Protein AF-A0A817DA12-F1 (afdb_monomer_lite)

pLDDT: mean 91.0, std 7.79, range [39.47, 97.94]

Sequence (233 aa):
MPFLKKKEVEANDPEANTAKEFAGNQISTSKYNLITFLPKNLFEQFRRLANAYFLFLLCLQLIPQISSLAPVTTILPLVFVLSLTAIKDASDDIARHRSDNQVNNRETKTVVENELVTRKWKDIKVGDMVRLENNEFVTADIVLISTSEPNSLCYIETAEFDGETNLKARQALEETCALEDHIDQLSNFDVGIEYESPNNNLERFEGNLTWKGKTLPLKNDNVLLHGTRLRNT

Radius of gyration: 25.83 Å; chains: 1; bounding box: 57×39×78 Å

Structure (mmCIF, N/CA/C/O backbone):
data_AF-A0A817DA12-F1
#
_entry.id   AF-A0A817DA12-F1
#
loop_
_atom_site.group_PDB
_atom_site.id
_atom_site.type_symbol
_atom_site.label_atom_id
_atom_site.label_alt_id
_atom_site.label_comp_id
_atom_site.label_asym_id
_atom_site.label_entity_id
_atom_site.label_seq_id
_atom_site.pdbx_PDB_ins_code
_atom_site.Cartn_x
_atom_site.Cartn_y
_atom_site.Cartn_z
_atom_site.occupancy
_atom_site.B_iso_or_equiv
_atom_site.auth_seq_id
_atom_site.auth_comp_id
_atom_site.auth_asym_id
_atom_site.auth_atom_id
_atom_site.pdbx_PDB_model_num
ATOM 1 N N . MET A 1 1 ? -30.788 -1.373 -12.750 1.00 39.47 1 MET A N 1
ATOM 2 C CA . MET A 1 1 ? -29.757 -1.062 -11.740 1.00 39.47 1 MET A CA 1
ATOM 3 C C . MET A 1 1 ? -28.913 -2.311 -11.578 1.00 39.47 1 MET A C 1
ATOM 5 O O . MET A 1 1 ? -29.490 -3.333 -11.229 1.00 39.47 1 MET A O 1
ATOM 9 N N . PRO A 1 2 ? -27.625 -2.302 -11.950 1.00 41.62 2 PRO A N 1
ATOM 10 C CA . PRO A 1 2 ? -26.778 -3.465 -11.731 1.00 41.62 2 PRO A CA 1
ATOM 11 C C . PRO A 1 2 ? -26.668 -3.675 -10.219 1.00 41.62 2 PRO A C 1
ATOM 13 O O . PRO A 1 2 ? -26.356 -2.737 -9.489 1.00 41.62 2 PRO A O 1
ATOM 16 N N . PHE A 1 3 ? -27.001 -4.874 -9.751 1.00 47.28 3 PHE A N 1
ATOM 17 C CA . PHE A 1 3 ? -26.779 -5.279 -8.369 1.00 47.28 3 PHE A CA 1
ATOM 18 C C . PHE A 1 3 ? -25.281 -5.135 -8.094 1.00 47.28 3 PHE A C 1
ATOM 20 O O . PHE A 1 3 ? -24.481 -5.895 -8.639 1.00 47.28 3 PHE A O 1
ATOM 27 N N . LEU A 1 4 ? -24.889 -4.114 -7.328 1.00 57.12 4 LEU A N 1
ATOM 28 C CA . LEU A 1 4 ? -23.521 -3.996 -6.840 1.00 57.12 4 LEU A CA 1
ATOM 29 C C . LEU A 1 4 ? -23.227 -5.284 -6.074 1.00 57.12 4 LEU A C 1
ATOM 31 O O . LEU A 1 4 ? -23.925 -5.611 -5.115 1.00 57.12 4 LEU A O 1
ATOM 35 N N . LYS A 1 5 ? -22.257 -6.059 -6.564 1.00 64.81 5 LYS A N 1
ATOM 36 C CA . LYS A 1 5 ? -21.855 -7.316 -5.943 1.00 64.81 5 LYS A CA 1
ATOM 37 C C . LYS A 1 5 ? -21.241 -6.957 -4.594 1.00 64.81 5 LYS A C 1
ATOM 39 O O . LYS A 1 5 ? -20.130 -6.430 -4.537 1.00 64.81 5 LYS A O 1
ATOM 44 N N . LYS A 1 6 ? -22.013 -7.157 -3.533 1.00 77.25 6 LYS A N 1
ATOM 45 C CA . LYS A 1 6 ? -21.539 -6.969 -2.170 1.00 77.25 6 LYS A CA 1
ATOM 46 C C . LYS A 1 6 ? -20.517 -8.054 -1.853 1.00 77.25 6 LYS A C 1
ATOM 48 O O . LYS A 1 6 ? -20.630 -9.182 -2.341 1.00 77.25 6 LYS A O 1
ATOM 53 N N . LYS A 1 7 ? -19.482 -7.675 -1.117 1.00 84.00 7 LYS A N 1
ATOM 54 C CA . LYS A 1 7 ? -18.456 -8.589 -0.627 1.00 84.00 7 LYS A CA 1
ATOM 55 C C . LYS A 1 7 ? -18.757 -8.924 0.821 1.00 84.00 7 LYS A C 1
ATOM 57 O O . LYS A 1 7 ? -19.336 -8.112 1.530 1.00 84.00 7 LYS A O 1
ATOM 62 N N . GLU A 1 8 ? -18.347 -10.109 1.236 1.00 89.94 8 GLU A N 1
ATOM 63 C CA . GLU A 1 8 ? -18.533 -10.594 2.596 1.00 89.94 8 GLU A CA 1
ATOM 64 C C . GLU A 1 8 ? -17.188 -11.075 3.125 1.00 89.94 8 GLU A C 1
ATOM 66 O O . GLU A 1 8 ? -16.471 -11.777 2.412 1.00 89.94 8 GLU A O 1
ATOM 71 N N . VAL A 1 9 ? -16.835 -10.737 4.355 1.00 92.06 9 VAL A N 1
ATOM 72 C CA . VAL A 1 9 ? -15.632 -11.227 5.040 1.00 92.06 9 VAL A CA 1
ATOM 73 C C . VAL A 1 9 ? -16.023 -11.725 6.421 1.00 92.06 9 VAL A C 1
ATOM 75 O O . VAL A 1 9 ? -16.823 -11.078 7.085 1.00 92.06 9 VAL A O 1
ATOM 78 N N . GLU A 1 10 ? -15.453 -12.852 6.831 1.00 90.75 10 GLU A N 1
ATOM 79 C CA . GLU A 1 10 ? -15.595 -13.372 8.194 1.00 90.75 10 GLU A CA 1
ATOM 80 C C . GLU A 1 10 ? -14.335 -13.031 8.996 1.00 90.75 10 GLU A C 1
ATOM 82 O O . GLU A 1 10 ? -13.216 -13.223 8.512 1.00 90.75 10 GLU A O 1
ATOM 87 N N . ALA A 1 11 ? -14.481 -12.486 10.198 1.00 89.06 11 ALA A N 1
ATOM 88 C CA . ALA A 1 11 ? -13.345 -12.189 11.066 1.00 89.06 11 ALA A CA 1
ATOM 89 C C . ALA A 1 11 ? -12.721 -13.488 11.603 1.00 89.06 11 ALA A C 1
ATOM 91 O O . ALA A 1 11 ? -13.435 -14.396 12.012 1.00 89.06 11 ALA A O 1
ATOM 92 N N . ASN A 1 12 ? -11.386 -13.573 11.613 1.00 83.69 12 ASN A N 1
ATOM 93 C CA . ASN A 1 12 ? -10.621 -14.719 12.128 1.00 83.69 12 ASN A CA 1
ATOM 94 C C . ASN A 1 12 ? -10.957 -16.095 11.510 1.00 83.69 12 ASN A C 1
ATOM 96 O O . ASN A 1 12 ? -10.573 -17.117 12.077 1.00 83.69 12 ASN A O 1
ATOM 100 N N . ASP A 1 13 ? -11.583 -16.144 10.327 1.00 85.69 13 ASP A N 1
ATOM 101 C CA . ASP A 1 13 ? -11.828 -17.388 9.580 1.00 85.69 13 ASP A CA 1
ATOM 102 C C . ASP A 1 13 ? -11.081 -17.397 8.227 1.00 85.69 13 ASP A C 1
ATOM 104 O O . ASP A 1 13 ? -11.599 -16.962 7.186 1.00 85.69 13 ASP A O 1
ATOM 108 N N . PRO A 1 14 ? -9.825 -17.887 8.203 1.00 84.94 14 PRO A N 1
ATOM 109 C CA . PRO A 1 14 ? -9.054 -17.998 6.972 1.00 84.94 14 PRO A CA 1
ATOM 110 C C . PRO A 1 14 ? -9.666 -18.963 5.954 1.00 84.94 14 PRO A C 1
ATOM 112 O O . PRO A 1 14 ? -9.483 -18.755 4.753 1.00 84.94 14 PRO A O 1
ATOM 115 N N . GLU A 1 15 ? -10.359 -20.016 6.390 1.00 86.06 15 GLU A N 1
ATOM 116 C CA . GLU A 1 15 ? -10.916 -21.032 5.492 1.00 86.06 15 GLU A CA 1
ATOM 117 C C . GLU A 1 15 ? -12.104 -20.457 4.715 1.00 86.06 15 GLU A C 1
ATOM 119 O O . GLU A 1 15 ? -12.115 -20.512 3.478 1.00 86.06 15 GLU A O 1
ATOM 124 N N . ALA A 1 16 ? -13.034 -19.796 5.413 1.00 85.38 16 ALA A N 1
ATOM 125 C CA . ALA A 1 16 ? -14.169 -19.111 4.800 1.00 85.38 16 ALA A CA 1
ATOM 126 C C . ALA A 1 16 ? -13.728 -17.992 3.845 1.00 85.38 16 ALA A C 1
ATOM 128 O O . ALA A 1 16 ? -14.333 -17.791 2.786 1.00 85.38 16 ALA A O 1
ATOM 129 N N . ASN A 1 17 ? -12.652 -17.275 4.179 1.00 87.50 17 ASN A N 1
ATOM 130 C CA . ASN A 1 17 ? -12.149 -16.179 3.350 1.00 87.50 17 ASN A CA 1
ATOM 131 C C . ASN A 1 17 ? -11.286 -16.639 2.167 1.00 87.50 17 ASN A C 1
ATOM 133 O O . ASN A 1 17 ? -11.232 -15.945 1.149 1.00 87.50 17 ASN A O 1
ATOM 137 N N . THR A 1 18 ? -10.644 -17.810 2.243 1.00 82.94 18 THR A N 1
ATOM 138 C CA . THR A 1 18 ? -9.819 -18.342 1.142 1.00 82.94 18 THR A CA 1
ATOM 139 C C . THR A 1 18 ? -10.662 -18.621 -0.104 1.00 82.94 18 THR A C 1
ATOM 141 O O . THR A 1 18 ? -10.241 -18.309 -1.218 1.00 82.94 18 THR A O 1
ATOM 144 N N . ALA A 1 19 ? -11.890 -19.117 0.071 1.00 78.69 19 ALA A N 1
ATOM 145 C CA . ALA A 1 19 ? -12.824 -19.367 -1.028 1.00 78.69 19 ALA A CA 1
ATOM 146 C C . ALA A 1 19 ? -13.252 -18.093 -1.789 1.00 78.69 19 ALA A C 1
ATOM 148 O O . ALA A 1 19 ? -13.822 -18.188 -2.876 1.00 78.69 19 ALA A O 1
ATOM 149 N N . LYS A 1 20 ? -12.991 -16.901 -1.231 1.00 82.12 20 LYS A N 1
ATOM 150 C CA . LYS A 1 20 ? -13.430 -15.603 -1.767 1.00 82.12 20 LYS A CA 1
ATOM 151 C C . LYS A 1 20 ? -12.368 -14.895 -2.629 1.00 82.12 20 LYS A C 1
ATOM 153 O O . LYS A 1 20 ? -12.653 -13.821 -3.155 1.00 82.12 20 LYS A O 1
ATOM 158 N N . GLU A 1 21 ? -11.180 -15.490 -2.793 1.00 84.62 21 GLU A N 1
ATOM 159 C CA . GLU A 1 21 ? -10.089 -15.020 -3.672 1.00 84.62 21 GLU A CA 1
ATOM 160 C C . GLU A 1 21 ? -9.699 -13.538 -3.476 1.00 84.62 21 GLU A C 1
ATOM 162 O O . GLU A 1 21 ? -9.564 -12.764 -4.429 1.00 84.62 21 GLU A O 1
ATOM 167 N N . PHE A 1 22 ? -9.515 -13.109 -2.225 1.00 89.00 22 PHE A N 1
ATOM 168 C CA . PHE A 1 22 ? -9.022 -11.759 -1.942 1.00 89.00 22 PHE A CA 1
ATOM 169 C C . PHE A 1 22 ? -7.593 -11.541 -2.465 1.00 89.00 22 PHE A C 1
ATOM 171 O O . PHE A 1 22 ? -6.756 -12.446 -2.456 1.00 89.00 22 PHE A O 1
ATOM 178 N N . ALA A 1 23 ? -7.300 -10.309 -2.891 1.00 91.31 23 ALA A N 1
ATOM 179 C CA . ALA A 1 23 ? -5.935 -9.903 -3.210 1.00 91.31 23 ALA A CA 1
ATOM 180 C C . ALA A 1 23 ? -5.065 -9.907 -1.941 1.00 91.31 23 ALA A C 1
ATOM 182 O O . ALA A 1 23 ? -5.548 -9.613 -0.848 1.00 91.31 23 ALA A O 1
ATOM 183 N N . GLY A 1 24 ? -3.779 -10.228 -2.091 1.00 93.50 24 GLY A N 1
ATOM 184 C CA . GLY A 1 24 ? -2.814 -10.122 -0.996 1.00 93.50 24 GLY A CA 1
ATOM 185 C C . GLY A 1 24 ? -2.457 -8.669 -0.675 1.00 93.50 24 GLY A C 1
ATOM 186 O O . GLY A 1 24 ? -2.633 -7.784 -1.510 1.00 93.50 24 GLY A O 1
ATOM 187 N N . ASN A 1 25 ? -1.885 -8.436 0.507 1.00 96.38 25 ASN A N 1
ATOM 188 C CA . ASN A 1 25 ? -1.508 -7.098 0.976 1.00 96.38 25 ASN A CA 1
ATOM 189 C C . ASN A 1 25 ? -0.104 -6.646 0.511 1.00 96.38 25 ASN A C 1
ATOM 191 O O . ASN A 1 25 ? 0.518 -5.766 1.103 1.00 96.38 25 ASN A O 1
ATOM 195 N N . GLN A 1 26 ? 0.448 -7.282 -0.528 1.00 96.38 26 GLN A N 1
ATOM 196 C CA . GLN A 1 26 ? 1.752 -6.915 -1.077 1.00 96.38 26 GLN A CA 1
ATOM 197 C C . GLN A 1 26 ? 1.614 -5.747 -2.060 1.00 96.38 26 GLN A C 1
ATOM 199 O O . GLN A 1 26 ? 0.901 -5.839 -3.058 1.00 96.38 26 GLN A O 1
ATOM 204 N N . ILE A 1 27 ? 2.384 -4.685 -1.833 1.00 94.12 27 ILE A N 1
ATOM 205 C CA . ILE A 1 27 ? 2.479 -3.533 -2.732 1.00 94.12 27 ILE A CA 1
ATOM 206 C C . ILE A 1 27 ? 3.638 -3.738 -3.714 1.00 94.12 27 ILE A C 1
ATOM 208 O O . ILE A 1 27 ? 4.736 -4.148 -3.328 1.00 94.12 27 ILE A O 1
ATOM 212 N N . SER A 1 28 ? 3.402 -3.445 -4.994 1.00 94.94 28 SER A N 1
ATOM 213 C CA . SER A 1 28 ? 4.430 -3.428 -6.038 1.00 94.94 28 SER A CA 1
ATOM 214 C C . SER A 1 28 ? 4.230 -2.210 -6.935 1.00 94.94 28 SER A C 1
ATOM 216 O O . SER A 1 28 ? 3.267 -2.131 -7.695 1.00 94.94 28 SER A O 1
ATOM 218 N N . THR A 1 29 ? 5.144 -1.249 -6.824 1.00 95.06 29 THR A N 1
ATOM 219 C CA . THR A 1 29 ? 5.194 -0.040 -7.659 1.00 95.06 29 THR A CA 1
ATOM 220 C C . THR A 1 29 ? 6.275 -0.129 -8.736 1.00 95.06 29 THR A C 1
ATOM 222 O O . THR A 1 29 ? 6.266 0.637 -9.707 1.00 95.06 29 THR A O 1
ATOM 225 N N . SER A 1 30 ? 7.211 -1.068 -8.587 1.00 92.12 30 SER A N 1
ATOM 226 C CA . SER A 1 30 ? 8.211 -1.388 -9.599 1.00 92.12 30 SER A CA 1
ATOM 227 C C . SER A 1 30 ? 7.593 -1.926 -10.894 1.00 92.12 30 SER A C 1
ATOM 229 O O . SER A 1 30 ? 6.629 -2.691 -10.904 1.00 92.12 30 SER A O 1
ATOM 231 N N . LYS A 1 31 ? 8.156 -1.510 -12.031 1.00 90.62 31 LYS A N 1
ATOM 232 C CA . LYS A 1 31 ? 7.647 -1.858 -13.369 1.00 90.62 31 LYS A CA 1
ATOM 233 C C . LYS A 1 31 ? 8.373 -3.045 -13.983 1.00 90.62 31 LYS A C 1
ATOM 235 O O . LYS A 1 31 ? 7.815 -3.750 -14.836 1.00 90.62 31 LYS A O 1
ATOM 240 N N . TYR A 1 32 ? 9.630 -3.234 -13.596 1.00 92.06 32 TYR A N 1
ATOM 241 C CA . TYR A 1 32 ? 10.533 -4.165 -14.241 1.00 92.06 32 TYR A CA 1
ATOM 242 C C . TYR A 1 32 ? 11.020 -5.225 -13.259 1.00 92.06 32 TYR A C 1
ATOM 244 O O . TYR A 1 32 ? 11.263 -4.975 -12.082 1.00 92.06 32 TYR A O 1
ATOM 252 N N . ASN A 1 33 ? 11.229 -6.427 -13.782 1.00 90.06 33 ASN A N 1
ATOM 253 C CA . ASN A 1 33 ? 12.119 -7.409 -13.174 1.00 90.06 33 ASN A CA 1
ATOM 254 C C . ASN A 1 33 ? 13.385 -7.536 -14.036 1.00 90.06 33 ASN A C 1
ATOM 256 O O . ASN A 1 33 ? 13.437 -7.002 -15.147 1.00 90.06 33 ASN A O 1
ATOM 260 N N . LEU A 1 34 ? 14.392 -8.266 -13.552 1.00 87.69 34 LEU A N 1
ATOM 261 C CA . LEU A 1 34 ? 15.701 -8.356 -14.212 1.00 87.69 34 LEU A CA 1
ATOM 262 C C . LEU A 1 34 ? 15.614 -8.780 -15.695 1.00 87.69 34 LEU A C 1
ATOM 264 O O . LEU A 1 34 ? 16.383 -8.298 -16.519 1.00 87.69 34 LEU A O 1
ATOM 268 N N . ILE A 1 35 ? 14.652 -9.641 -16.043 1.00 90.19 35 ILE A N 1
ATOM 269 C CA . ILE A 1 35 ? 14.470 -10.179 -17.402 1.00 90.19 35 ILE A CA 1
ATOM 270 C C . ILE A 1 35 ? 13.605 -9.248 -18.262 1.00 90.19 35 ILE A C 1
ATOM 272 O O . ILE A 1 35 ? 13.866 -9.046 -19.445 1.00 90.19 35 ILE A O 1
ATOM 276 N N . THR A 1 36 ? 12.558 -8.670 -17.676 1.00 93.31 36 THR A N 1
ATOM 277 C CA . THR A 1 36 ? 11.586 -7.831 -18.390 1.00 93.31 36 THR A CA 1
ATOM 278 C C . THR A 1 36 ? 12.052 -6.395 -18.567 1.00 93.31 36 THR A C 1
ATOM 280 O O . THR A 1 36 ? 11.464 -5.697 -19.392 1.00 93.31 36 THR A O 1
ATOM 283 N N . PHE A 1 37 ? 13.097 -5.965 -17.850 1.00 95.94 37 PHE A N 1
ATOM 284 C CA . PHE A 1 37 ? 13.646 -4.617 -17.946 1.00 95.94 37 PHE A CA 1
ATOM 285 C C . PHE A 1 37 ? 13.965 -4.245 -19.392 1.00 95.94 37 PHE A C 1
ATOM 287 O O . PHE A 1 37 ? 13.322 -3.362 -19.943 1.00 95.94 37 PHE A O 1
ATOM 294 N N . LEU A 1 38 ? 14.885 -4.959 -20.043 1.00 93.44 38 LEU A N 1
ATOM 295 C CA . LEU A 1 38 ? 15.338 -4.601 -21.386 1.00 93.44 38 LEU A CA 1
ATOM 296 C C . LEU A 1 38 ? 14.208 -4.593 -22.440 1.00 93.44 38 LEU A C 1
ATOM 298 O O . LEU A 1 38 ? 14.056 -3.572 -23.113 1.00 93.44 38 LEU A O 1
ATOM 302 N N . PRO A 1 39 ? 13.387 -5.654 -22.600 1.00 94.94 39 PRO A N 1
ATOM 303 C CA . PRO A 1 39 ? 12.351 -5.663 -23.631 1.00 94.94 39 PRO A CA 1
ATOM 304 C C . PRO A 1 39 ? 11.243 -4.635 -23.372 1.00 94.94 39 PRO A C 1
ATOM 306 O O . PRO A 1 39 ? 10.833 -3.948 -24.307 1.00 94.94 39 PRO A O 1
ATOM 309 N N . LYS A 1 40 ? 10.767 -4.484 -22.125 1.00 96.12 40 LYS A N 1
ATOM 310 C CA . LYS A 1 40 ? 9.716 -3.501 -21.813 1.00 96.12 40 LYS A CA 1
ATOM 311 C C . LYS A 1 40 ? 10.244 -2.074 -21.905 1.00 96.12 40 LYS A C 1
ATOM 313 O O . LYS A 1 40 ? 9.582 -1.230 -22.499 1.00 96.12 40 LYS A O 1
ATOM 318 N N . ASN A 1 41 ? 11.438 -1.813 -21.373 1.00 96.75 41 ASN A N 1
ATOM 319 C CA . ASN A 1 41 ? 12.037 -0.484 -21.402 1.00 96.75 41 ASN A CA 1
ATOM 320 C C . ASN A 1 41 ? 12.294 -0.025 -22.844 1.00 96.75 41 ASN A C 1
ATOM 322 O O . ASN A 1 41 ? 11.867 1.063 -23.215 1.00 96.75 41 ASN A O 1
ATOM 326 N N . LEU A 1 42 ? 12.885 -0.869 -23.701 1.00 95.12 42 LEU A N 1
ATOM 327 C CA . LEU A 1 42 ? 13.071 -0.530 -25.117 1.00 95.12 42 LEU A CA 1
ATOM 328 C C . LEU A 1 42 ? 11.739 -0.302 -25.837 1.00 95.12 42 LEU A C 1
ATOM 330 O O . LEU A 1 42 ? 11.617 0.655 -26.601 1.00 95.12 42 LEU A O 1
ATOM 334 N N . PHE A 1 43 ? 10.727 -1.133 -25.574 1.00 95.75 43 PHE A N 1
ATOM 335 C CA . PHE A 1 43 ? 9.395 -0.937 -26.145 1.00 95.75 43 PHE A CA 1
ATOM 336 C C . PHE A 1 43 ? 8.799 0.424 -25.750 1.00 95.75 43 PHE A C 1
ATOM 338 O O . PHE A 1 43 ? 8.323 1.162 -26.612 1.00 95.75 43 PHE A O 1
ATOM 345 N N . GLU A 1 44 ? 8.879 0.807 -24.472 1.00 94.88 44 GLU A N 1
ATOM 346 C CA . GLU A 1 44 ? 8.444 2.126 -23.996 1.00 94.88 44 GLU A CA 1
ATOM 347 C C . GLU A 1 44 ? 9.246 3.270 -24.633 1.00 94.88 44 GLU A C 1
ATOM 349 O O . GLU A 1 44 ? 8.668 4.281 -25.044 1.00 94.88 44 GLU A O 1
ATOM 354 N N . GLN A 1 45 ? 10.563 3.108 -24.779 1.00 96.31 45 GLN A N 1
ATOM 355 C CA . GLN A 1 45 ? 11.408 4.112 -25.414 1.00 96.31 45 GLN A CA 1
ATOM 356 C C . GLN A 1 45 ? 11.070 4.300 -26.902 1.00 96.31 45 GLN A C 1
ATOM 358 O O . GLN A 1 45 ? 11.005 5.443 -27.357 1.00 96.31 45 GLN A O 1
ATOM 363 N N . PHE A 1 46 ? 10.783 3.236 -27.658 1.00 95.06 46 PHE A N 1
ATOM 364 C CA . PHE A 1 46 ? 10.414 3.335 -29.078 1.00 95.06 46 PHE A CA 1
ATOM 365 C C . PHE A 1 46 ? 8.964 3.760 -29.328 1.00 95.06 46 PHE A C 1
ATOM 367 O O . PHE A 1 46 ? 8.644 4.185 -30.436 1.00 95.06 46 PHE A O 1
ATOM 374 N N . ARG A 1 47 ? 8.091 3.762 -28.311 1.00 93.94 47 ARG A N 1
ATOM 375 C CA . ARG A 1 47 ? 6.775 4.422 -28.414 1.00 93.94 47 ARG A CA 1
ATOM 376 C C . ARG A 1 47 ? 6.876 5.947 -28.521 1.00 93.94 47 ARG A C 1
ATOM 378 O O . ARG A 1 47 ? 5.890 6.598 -28.863 1.00 93.94 47 ARG A O 1
ATOM 385 N N . ARG A 1 48 ? 8.046 6.535 -28.247 1.00 93.31 48 ARG A N 1
ATOM 386 C CA . ARG A 1 48 ? 8.304 7.962 -28.477 1.00 93.31 48 ARG A CA 1
ATOM 387 C C . ARG A 1 48 ? 8.590 8.201 -29.958 1.00 93.31 48 ARG A C 1
ATOM 389 O O . ARG A 1 48 ? 9.538 7.637 -30.500 1.00 93.31 48 ARG A O 1
ATOM 396 N N . LEU A 1 49 ? 7.822 9.099 -30.583 1.00 92.88 49 LEU A N 1
ATOM 397 C CA . LEU A 1 49 ? 7.912 9.387 -32.023 1.00 92.88 49 LEU A CA 1
ATOM 398 C C . LEU A 1 49 ? 9.336 9.729 -32.486 1.00 92.88 49 LEU A C 1
ATOM 400 O O . LEU A 1 49 ? 9.750 9.267 -33.542 1.00 92.88 49 LEU A O 1
ATOM 404 N N . ALA A 1 50 ? 10.109 10.470 -31.685 1.00 92.19 50 ALA A N 1
ATOM 405 C CA . ALA A 1 50 ? 11.499 10.798 -32.011 1.00 92.19 50 ALA A CA 1
ATOM 406 C C . ALA A 1 50 ? 12.394 9.548 -32.120 1.00 92.19 50 ALA A C 1
ATOM 408 O O . ALA A 1 50 ? 13.138 9.402 -33.086 1.00 92.19 50 ALA A O 1
ATOM 409 N N . ASN A 1 51 ? 12.288 8.613 -31.171 1.00 93.75 51 ASN A N 1
ATOM 410 C CA . ASN A 1 51 ? 13.086 7.384 -31.172 1.00 93.75 51 ASN A CA 1
ATOM 411 C C . ASN A 1 51 ? 12.674 6.452 -32.321 1.00 93.75 51 ASN A C 1
ATOM 413 O O . ASN A 1 51 ? 13.536 5.874 -32.980 1.00 93.75 51 ASN A O 1
ATOM 417 N N . ALA A 1 52 ? 11.370 6.351 -32.602 1.00 93.06 52 ALA A N 1
ATOM 418 C CA . ALA A 1 52 ? 10.857 5.611 -33.757 1.00 93.06 52 ALA A CA 1
ATOM 419 C C . ALA A 1 52 ? 11.332 6.217 -35.089 1.00 93.06 52 ALA A C 1
ATOM 421 O O . ALA A 1 52 ? 11.725 5.485 -35.995 1.00 93.06 52 ALA A O 1
ATOM 422 N N . TYR A 1 53 ? 11.352 7.548 -35.192 1.00 92.75 53 TYR A N 1
ATOM 423 C CA . TYR A 1 53 ? 11.864 8.265 -36.358 1.00 92.75 53 TYR A CA 1
ATOM 424 C C . TYR A 1 53 ? 13.347 7.961 -36.607 1.00 92.75 53 TYR A C 1
ATOM 426 O O . TYR A 1 53 ? 13.712 7.586 -37.720 1.00 92.75 53 TYR A O 1
ATOM 434 N N . PHE A 1 54 ? 14.200 8.041 -35.578 1.00 93.19 54 PHE A N 1
ATOM 435 C CA . PHE A 1 54 ? 15.621 7.701 -35.716 1.00 93.19 54 PHE A CA 1
ATOM 436 C C . PHE A 1 54 ? 15.850 6.225 -36.059 1.00 93.19 54 PHE A C 1
ATOM 438 O O . PHE A 1 54 ? 16.751 5.922 -36.839 1.00 93.19 54 PHE A O 1
ATOM 445 N N . LEU A 1 55 ? 15.026 5.313 -35.534 1.00 92.25 55 LEU A N 1
ATOM 446 C CA . LEU A 1 55 ? 15.075 3.898 -35.906 1.00 92.25 55 LEU A CA 1
ATOM 447 C C . LEU A 1 55 ? 14.721 3.691 -37.383 1.00 92.25 55 LEU A C 1
ATOM 449 O O . LEU A 1 55 ? 15.418 2.966 -38.087 1.00 92.25 55 LEU A O 1
ATOM 453 N N . PHE A 1 56 ? 13.674 4.356 -37.868 1.00 92.31 56 PHE A N 1
ATOM 454 C CA . PHE A 1 56 ? 13.281 4.290 -39.273 1.00 92.31 56 PHE A CA 1
ATOM 455 C C . PHE A 1 56 ? 14.361 4.868 -40.196 1.00 92.31 56 PHE A C 1
ATOM 457 O O . PHE A 1 56 ? 14.721 4.236 -41.190 1.00 92.31 56 PHE A O 1
ATOM 464 N N . LEU A 1 57 ? 14.935 6.024 -39.841 1.00 90.81 57 LEU A N 1
ATOM 465 C CA . LEU A 1 57 ? 16.073 6.592 -40.564 1.00 90.81 57 LEU A CA 1
ATOM 466 C C . LEU A 1 57 ? 17.259 5.629 -40.599 1.00 90.81 57 LEU A C 1
ATOM 468 O O . LEU A 1 57 ? 17.864 5.453 -41.654 1.00 90.81 57 LEU A O 1
ATOM 472 N N . LEU A 1 58 ? 17.568 4.983 -39.474 1.00 91.56 58 LEU A N 1
ATOM 473 C CA . LEU A 1 58 ? 18.628 3.988 -39.408 1.00 91.56 58 LEU A CA 1
ATOM 474 C C . LEU A 1 58 ? 18.354 2.822 -40.369 1.00 91.56 58 LEU A C 1
ATOM 476 O O . LEU A 1 58 ? 19.247 2.444 -41.120 1.00 91.56 58 LEU A O 1
ATOM 480 N N . CYS A 1 59 ? 17.125 2.297 -40.418 1.00 91.31 59 CYS A N 1
ATOM 481 C CA . CYS A 1 59 ? 16.750 1.248 -41.371 1.00 91.31 59 CYS A CA 1
ATOM 482 C C . CYS A 1 59 ? 16.959 1.673 -42.834 1.00 91.31 59 CYS A C 1
ATOM 484 O O . CYS A 1 59 ? 17.471 0.882 -43.623 1.00 91.31 59 CYS A O 1
ATOM 486 N N . LEU A 1 60 ? 16.617 2.915 -43.195 1.00 89.81 60 LEU A N 1
ATOM 487 C CA . LEU A 1 60 ? 16.864 3.442 -44.543 1.00 89.81 60 LEU A CA 1
ATOM 488 C C . LEU A 1 60 ? 18.363 3.598 -44.841 1.00 89.81 60 LEU A C 1
ATOM 490 O O . LEU A 1 60 ? 18.803 3.305 -45.950 1.00 89.81 60 LEU A O 1
ATOM 494 N N . GLN A 1 61 ? 19.157 4.018 -43.853 1.00 89.38 61 GLN A N 1
ATOM 495 C CA . GLN A 1 61 ? 20.607 4.191 -43.992 1.00 89.38 61 GLN A CA 1
ATOM 496 C C . GLN A 1 61 ? 21.374 2.874 -44.150 1.00 89.38 61 GLN A C 1
ATOM 498 O O . GLN A 1 61 ? 22.483 2.879 -44.680 1.00 89.38 61 GLN A O 1
ATOM 503 N N . LEU A 1 62 ? 20.794 1.748 -43.723 1.00 85.94 62 LEU A N 1
ATOM 504 C CA . LEU A 1 62 ? 21.371 0.419 -43.936 1.00 85.94 62 LEU A CA 1
ATOM 505 C C . LEU A 1 62 ? 21.274 -0.055 -45.395 1.00 85.94 62 LEU A C 1
ATOM 507 O O . LEU A 1 62 ? 21.899 -1.057 -45.730 1.00 85.94 62 LEU A O 1
ATOM 511 N N . ILE A 1 63 ? 20.528 0.646 -46.260 1.00 89.62 63 ILE A N 1
ATOM 512 C CA . ILE A 1 63 ? 20.425 0.360 -47.696 1.00 89.62 63 ILE A CA 1
ATOM 513 C C . ILE A 1 63 ? 21.455 1.234 -48.440 1.00 89.62 63 ILE A C 1
ATOM 515 O O . ILE A 1 63 ? 21.215 2.434 -48.622 1.00 89.62 63 ILE A O 1
ATOM 519 N N . PRO A 1 64 ? 22.593 0.673 -48.905 1.00 81.81 64 PRO A N 1
ATOM 520 C CA . PRO A 1 64 ? 23.701 1.461 -49.459 1.00 81.81 64 PRO A CA 1
ATOM 521 C C . PRO A 1 64 ? 23.334 2.275 -50.706 1.00 81.81 64 PRO A C 1
ATOM 523 O O . PRO A 1 64 ? 24.005 3.246 -51.032 1.00 81.81 64 PRO A O 1
ATOM 526 N N . GLN A 1 65 ? 22.277 1.883 -51.419 1.00 84.94 65 GLN A N 1
ATOM 527 C CA . GLN A 1 65 ? 21.797 2.568 -52.619 1.00 84.94 65 GLN A CA 1
ATOM 528 C C . GLN A 1 65 ? 20.990 3.841 -52.308 1.00 84.94 65 GLN A C 1
ATOM 530 O O . GLN A 1 65 ? 20.794 4.659 -53.202 1.00 84.94 65 GLN A O 1
ATOM 535 N N . ILE A 1 66 ? 20.494 3.997 -51.074 1.00 82.06 66 ILE A N 1
ATOM 536 C CA . ILE A 1 66 ? 19.595 5.093 -50.672 1.00 82.06 66 ILE A CA 1
ATOM 537 C C . ILE A 1 66 ? 20.342 6.161 -49.862 1.00 82.06 66 ILE A C 1
ATOM 539 O O . ILE A 1 66 ? 20.006 7.341 -49.952 1.00 82.06 66 ILE A O 1
ATOM 543 N N . SER A 1 67 ? 21.356 5.774 -49.081 1.00 80.94 67 SER A N 1
ATOM 544 C CA . SER A 1 67 ? 22.067 6.682 -48.175 1.00 80.94 67 SER A CA 1
ATOM 545 C C . SER A 1 67 ? 23.527 6.893 -48.564 1.00 80.94 67 SER A C 1
ATOM 547 O O . SER A 1 67 ? 24.285 5.943 -48.727 1.00 80.94 67 SER A O 1
ATOM 549 N N . SER A 1 68 ? 23.941 8.160 -48.611 1.00 79.81 68 SER A N 1
ATOM 550 C CA . SER A 1 68 ? 25.345 8.584 -48.707 1.00 79.81 68 SER A CA 1
ATOM 551 C C . SER A 1 68 ? 26.008 8.805 -47.338 1.00 79.81 68 SER A C 1
ATOM 553 O O . SER A 1 68 ? 27.212 9.046 -47.265 1.00 79.81 68 SER A O 1
ATOM 555 N N . LEU A 1 69 ? 25.233 8.738 -46.249 1.00 82.12 69 LEU A N 1
ATOM 556 C CA . LEU A 1 69 ? 25.692 8.944 -44.874 1.00 82.12 69 LEU A CA 1
ATOM 557 C C . LEU A 1 69 ? 26.078 7.616 -44.220 1.00 82.12 69 LEU A C 1
ATOM 559 O O . LEU A 1 69 ? 25.359 6.623 -44.337 1.00 82.12 69 LEU A O 1
ATOM 563 N N . ALA A 1 70 ? 27.179 7.623 -43.465 1.00 84.88 70 ALA A N 1
ATOM 564 C CA . ALA A 1 70 ? 27.591 6.476 -42.667 1.00 84.88 70 ALA A CA 1
ATOM 565 C C . ALA A 1 70 ? 26.575 6.215 -41.529 1.00 84.88 70 ALA A C 1
ATOM 567 O O . ALA A 1 70 ? 26.335 7.131 -40.728 1.00 84.88 70 ALA A O 1
ATOM 568 N N . PRO A 1 71 ? 26.046 4.979 -41.375 1.00 86.25 71 PRO A N 1
ATOM 569 C CA . PRO A 1 71 ? 25.057 4.640 -40.340 1.00 86.25 71 PRO A CA 1
ATOM 570 C C . PRO A 1 71 ? 25.508 4.978 -38.914 1.00 86.25 71 PRO A C 1
ATOM 572 O O . PRO A 1 71 ? 24.690 5.276 -38.045 1.00 86.25 71 PRO A O 1
ATOM 575 N N . VAL A 1 72 ? 26.825 4.995 -38.675 1.00 88.81 72 VAL A N 1
ATOM 576 C CA . VAL A 1 72 ? 27.427 5.349 -37.382 1.00 88.81 72 VAL A CA 1
ATOM 577 C C . VAL A 1 72 ? 26.964 6.714 -36.864 1.00 88.81 72 VAL A C 1
ATOM 579 O O . VAL A 1 72 ? 26.783 6.875 -35.660 1.00 88.81 72 VAL A O 1
ATOM 582 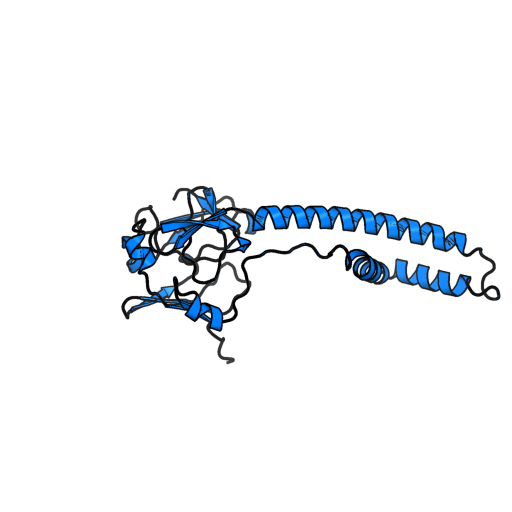N N . THR A 1 73 ? 26.701 7.672 -37.759 1.00 88.62 73 THR A N 1
ATOM 583 C CA . THR A 1 73 ? 26.259 9.028 -37.391 1.00 88.62 73 THR A CA 1
ATOM 584 C C . THR A 1 73 ? 24.865 9.047 -36.759 1.00 88.62 73 THR A C 1
ATOM 586 O O . THR A 1 73 ? 24.563 9.962 -36.000 1.00 88.62 73 THR A O 1
ATOM 589 N N . THR A 1 74 ? 24.045 8.020 -37.010 1.00 90.50 74 THR A N 1
ATOM 590 C CA . THR A 1 74 ? 22.691 7.875 -36.451 1.00 90.50 74 THR A CA 1
ATOM 591 C C . THR A 1 74 ? 22.644 6.833 -35.333 1.00 90.50 74 THR A C 1
ATOM 593 O O . THR A 1 74 ? 21.993 7.062 -34.315 1.00 90.50 74 THR A O 1
ATOM 596 N N . ILE A 1 75 ? 23.383 5.721 -35.464 1.00 92.81 75 ILE A N 1
ATOM 597 C CA . ILE A 1 75 ? 23.482 4.687 -34.417 1.00 92.81 75 ILE A CA 1
ATOM 598 C C . ILE A 1 75 ? 24.042 5.282 -33.127 1.00 92.81 75 ILE A C 1
ATOM 600 O O . ILE A 1 75 ? 23.488 5.040 -32.058 1.00 92.81 75 ILE A O 1
ATOM 604 N N . LEU A 1 76 ? 25.132 6.050 -33.216 1.00 93.25 76 LEU A N 1
ATOM 605 C CA . LEU A 1 76 ? 25.853 6.502 -32.030 1.00 93.25 76 LEU A CA 1
ATOM 606 C C . LEU A 1 76 ? 24.992 7.420 -31.134 1.00 93.25 76 LEU A C 1
ATOM 608 O O . LEU A 1 76 ? 24.859 7.100 -29.950 1.00 93.25 76 LEU A O 1
ATOM 612 N N . PRO A 1 77 ? 24.342 8.491 -31.642 1.00 92.12 77 PRO A N 1
ATOM 613 C CA . PRO A 1 77 ? 23.452 9.311 -30.819 1.00 92.12 77 PRO A CA 1
ATOM 614 C C . PRO A 1 77 ? 22.228 8.544 -30.308 1.00 92.12 77 PRO A C 1
ATOM 616 O O . PRO A 1 77 ? 21.835 8.732 -29.158 1.00 92.12 77 PRO A O 1
ATOM 619 N N . LEU A 1 78 ? 21.643 7.662 -31.130 1.00 93.12 78 LEU A N 1
ATOM 620 C CA . LEU A 1 78 ? 20.468 6.880 -30.741 1.00 93.12 78 LEU A CA 1
ATOM 621 C C . LEU A 1 78 ? 20.798 5.943 -29.575 1.00 93.12 78 LEU A C 1
ATOM 623 O O . LEU A 1 78 ? 20.126 5.980 -28.549 1.00 93.12 78 LEU A O 1
ATOM 627 N N . VAL A 1 79 ? 21.869 5.153 -29.689 1.00 95.12 79 VAL A N 1
ATOM 628 C CA . VAL A 1 79 ? 22.320 4.259 -28.613 1.00 95.12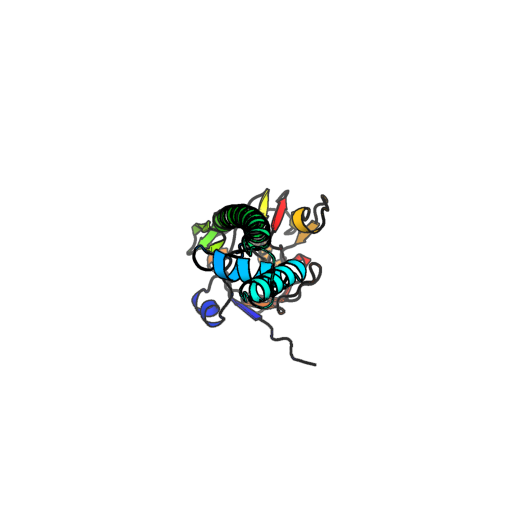 79 VAL A CA 1
ATOM 629 C C . VAL A 1 79 ? 22.665 5.053 -27.358 1.00 95.12 79 VAL A C 1
ATOM 631 O O . VAL A 1 79 ? 22.286 4.637 -26.266 1.00 95.12 79 VAL A O 1
ATOM 634 N N . PHE A 1 80 ? 23.328 6.205 -27.490 1.00 95.75 80 PHE A N 1
ATOM 635 C CA . PHE A 1 80 ? 23.659 7.060 -26.352 1.00 95.75 80 PHE A CA 1
ATOM 636 C C . PHE A 1 80 ? 22.410 7.537 -25.594 1.00 95.75 80 PHE A C 1
ATOM 638 O O . PHE A 1 80 ? 22.311 7.332 -24.384 1.00 95.75 80 PHE A O 1
ATOM 645 N N . VAL A 1 81 ? 21.424 8.107 -26.296 1.00 94.50 81 VAL A N 1
ATOM 646 C CA . VAL A 1 81 ? 20.175 8.598 -25.684 1.00 94.50 81 VAL A CA 1
ATOM 647 C C . VAL A 1 81 ? 19.363 7.456 -25.071 1.00 94.50 81 VAL A C 1
ATOM 649 O O . VAL A 1 81 ? 18.864 7.592 -23.948 1.00 94.50 81 VAL A O 1
ATOM 652 N N . LEU A 1 82 ? 19.258 6.321 -25.771 1.00 96.12 82 LEU A N 1
ATOM 653 C CA . LEU A 1 82 ? 18.543 5.150 -25.261 1.00 96.12 82 LEU A CA 1
ATOM 654 C C . LEU A 1 82 ? 19.217 4.580 -24.005 1.00 96.12 82 LEU A C 1
ATOM 656 O O . LEU A 1 82 ? 18.532 4.207 -23.051 1.00 96.12 82 LEU A O 1
ATOM 660 N N . SER A 1 83 ? 20.554 4.566 -23.979 1.00 96.62 83 SER A N 1
ATOM 661 C CA . SER A 1 83 ? 21.341 4.083 -22.839 1.00 96.62 83 SER A CA 1
ATOM 662 C C . SER A 1 83 ? 21.189 4.990 -21.622 1.00 96.62 83 SER A C 1
ATOM 664 O O . SER A 1 83 ? 20.929 4.495 -20.530 1.00 96.62 83 SER A O 1
ATOM 666 N N . LEU A 1 84 ? 21.291 6.314 -21.792 1.00 97.06 84 LEU A N 1
ATOM 667 C CA . LEU A 1 84 ? 21.084 7.264 -20.692 1.00 97.06 84 LEU A CA 1
ATOM 668 C C . LEU A 1 84 ? 19.683 7.137 -20.082 1.00 97.06 84 LEU A C 1
ATOM 670 O O . LEU A 1 84 ? 19.536 7.139 -18.860 1.00 97.06 84 LEU A O 1
ATOM 674 N N . THR A 1 85 ? 18.663 6.993 -20.930 1.00 96.06 85 THR A N 1
ATOM 675 C CA . THR A 1 85 ? 17.274 6.820 -20.482 1.00 96.06 85 THR A CA 1
ATOM 676 C C . THR A 1 85 ? 17.101 5.495 -19.742 1.00 96.06 85 THR A C 1
ATOM 678 O O . THR A 1 85 ? 16.540 5.482 -18.651 1.00 96.06 85 THR A O 1
ATOM 681 N N . ALA A 1 86 ? 17.658 4.402 -20.273 1.00 97.06 86 ALA A N 1
ATOM 682 C CA . ALA A 1 86 ? 17.620 3.100 -19.616 1.00 97.06 86 ALA A CA 1
ATOM 683 C C . ALA A 1 86 ? 18.320 3.124 -18.245 1.00 97.06 86 ALA A C 1
ATOM 685 O O . ALA A 1 86 ? 17.786 2.590 -17.279 1.00 97.06 86 ALA A O 1
ATOM 686 N N . ILE A 1 87 ? 19.482 3.777 -18.120 1.00 97.44 87 ILE A N 1
ATOM 687 C CA . ILE A 1 87 ? 20.193 3.902 -16.835 1.00 97.44 87 ILE A CA 1
ATOM 688 C C . ILE A 1 87 ? 19.338 4.651 -15.809 1.00 97.44 87 ILE A C 1
ATOM 690 O O . ILE A 1 87 ? 19.223 4.206 -14.665 1.00 97.44 87 ILE A O 1
ATOM 694 N N . LYS A 1 88 ? 18.719 5.766 -16.215 1.00 96.94 88 LYS A N 1
ATOM 695 C CA . LYS A 1 88 ? 17.807 6.515 -15.348 1.00 96.94 88 LYS A CA 1
ATOM 696 C C . LYS A 1 88 ? 16.639 5.635 -14.899 1.00 96.94 88 LYS A C 1
ATOM 698 O O . LYS A 1 88 ? 16.407 5.508 -13.701 1.00 96.94 88 LYS A O 1
ATOM 703 N N . ASP A 1 89 ? 15.945 5.007 -15.845 1.00 96.81 89 ASP A N 1
ATOM 704 C CA . ASP A 1 89 ? 14.772 4.183 -15.552 1.00 96.81 89 ASP A CA 1
ATOM 705 C C . ASP A 1 89 ? 15.127 2.994 -14.648 1.00 96.81 89 ASP A C 1
ATOM 707 O O . ASP A 1 89 ? 14.353 2.652 -13.757 1.00 96.81 89 ASP A O 1
ATOM 711 N N . ALA A 1 90 ? 16.310 2.393 -14.825 1.00 96.25 90 ALA A N 1
ATOM 712 C CA . ALA A 1 90 ? 16.819 1.344 -13.945 1.00 96.25 90 ALA A CA 1
ATOM 713 C C . ALA A 1 90 ? 17.064 1.859 -12.520 1.00 96.25 90 ALA A C 1
ATOM 715 O O . ALA A 1 90 ? 16.678 1.200 -11.557 1.00 96.25 90 ALA A O 1
ATOM 716 N N . SER A 1 91 ? 17.684 3.035 -12.372 1.00 96.75 91 SER A N 1
ATOM 717 C CA . SER A 1 91 ? 17.915 3.656 -11.062 1.00 96.75 91 SER A CA 1
ATOM 718 C C . SER A 1 91 ? 16.599 3.954 -10.340 1.00 96.75 91 SER A C 1
ATOM 720 O O . SER A 1 91 ? 16.446 3.607 -9.166 1.00 96.75 91 SER A O 1
ATOM 722 N N . ASP A 1 92 ? 15.638 4.550 -11.047 1.00 96.31 92 ASP A N 1
ATOM 723 C CA . ASP A 1 92 ? 14.315 4.868 -10.508 1.00 96.31 92 ASP A CA 1
ATOM 724 C C . ASP A 1 92 ? 13.566 3.588 -10.097 1.00 96.31 92 ASP A C 1
ATOM 726 O O . ASP A 1 92 ? 12.964 3.535 -9.024 1.00 96.31 92 ASP A O 1
ATOM 730 N N . ASP A 1 93 ? 13.634 2.523 -10.904 1.00 97.25 93 ASP A N 1
ATOM 731 C CA . ASP A 1 93 ? 12.964 1.259 -10.583 1.00 97.25 93 ASP A CA 1
ATOM 732 C C . ASP A 1 93 ? 13.629 0.524 -9.409 1.00 97.25 93 ASP A C 1
ATOM 734 O O . ASP A 1 93 ? 12.931 -0.027 -8.561 1.00 97.25 93 ASP A O 1
ATOM 738 N N . ILE A 1 94 ? 14.961 0.580 -9.271 1.00 95.88 94 ILE A N 1
ATOM 739 C CA . ILE A 1 94 ? 15.669 0.061 -8.085 1.00 95.88 94 ILE A CA 1
ATOM 740 C C . ILE A 1 94 ? 15.215 0.797 -6.821 1.00 95.88 94 ILE A C 1
ATOM 742 O O . ILE A 1 94 ? 15.013 0.164 -5.780 1.00 95.88 94 ILE A O 1
ATOM 746 N N . ALA A 1 95 ? 15.055 2.121 -6.888 1.00 96.81 95 ALA A N 1
ATOM 747 C CA . ALA A 1 95 ? 14.541 2.896 -5.764 1.00 96.81 95 ALA A CA 1
ATOM 748 C C . ALA A 1 95 ? 13.111 2.463 -5.392 1.00 96.81 95 ALA A C 1
ATOM 750 O O . ALA A 1 95 ? 12.834 2.274 -4.206 1.00 96.81 95 ALA A O 1
ATOM 751 N N . ARG A 1 96 ? 12.245 2.203 -6.386 1.00 96.88 96 ARG A N 1
ATOM 752 C CA . ARG A 1 96 ? 10.899 1.642 -6.161 1.00 96.88 96 ARG A CA 1
ATOM 753 C C . ARG A 1 96 ? 10.942 0.269 -5.505 1.00 96.88 96 ARG A C 1
ATOM 755 O O . ARG A 1 96 ? 10.308 0.090 -4.477 1.00 96.88 96 ARG A O 1
ATOM 762 N N . HIS A 1 97 ? 11.760 -0.664 -6.000 1.00 96.62 97 HIS A N 1
ATOM 763 C CA . HIS A 1 97 ? 11.930 -1.986 -5.373 1.00 96.62 97 HIS A CA 1
ATOM 764 C C . HIS A 1 97 ? 12.369 -1.888 -3.908 1.00 96.62 97 HIS A C 1
ATOM 766 O O . HIS A 1 97 ? 11.902 -2.646 -3.061 1.00 96.62 97 HIS A O 1
ATOM 772 N N . ARG A 1 98 ? 13.274 -0.957 -3.582 1.00 96.88 98 ARG A N 1
ATOM 773 C CA . ARG A 1 98 ? 13.697 -0.723 -2.192 1.00 96.88 98 ARG A CA 1
ATOM 774 C C . ARG A 1 98 ? 12.552 -0.182 -1.338 1.00 96.88 98 ARG A C 1
ATOM 776 O O . ARG A 1 98 ? 12.372 -0.671 -0.227 1.00 96.88 98 ARG A O 1
ATOM 783 N N . SER A 1 99 ? 11.792 0.784 -1.850 1.00 96.25 99 SER A N 1
ATOM 784 C CA . SER A 1 99 ? 10.632 1.356 -1.157 1.00 96.25 99 SER A CA 1
ATOM 785 C C . SER A 1 99 ? 9.527 0.316 -0.940 1.00 96.25 99 SER A C 1
ATOM 787 O O . SER A 1 99 ? 9.101 0.119 0.197 1.00 96.25 99 SER A O 1
ATOM 789 N N . ASP A 1 100 ? 9.161 -0.438 -1.982 1.00 96.88 100 ASP A N 1
ATOM 790 C CA . ASP A 1 100 ? 8.199 -1.544 -1.909 1.00 96.88 100 ASP A CA 1
ATOM 791 C C . ASP A 1 100 ? 8.628 -2.558 -0.839 1.00 96.88 100 ASP A C 1
ATOM 793 O O . ASP A 1 100 ? 7.832 -2.965 0.004 1.00 96.88 100 ASP A O 1
ATOM 797 N N . ASN A 1 101 ? 9.909 -2.943 -0.820 1.00 97.06 101 ASN A N 1
ATOM 798 C CA . ASN A 1 101 ? 10.436 -3.861 0.187 1.00 97.06 101 ASN A CA 1
ATOM 799 C C . ASN A 1 101 ? 10.368 -3.287 1.606 1.00 97.06 101 ASN A C 1
ATOM 801 O O . ASN A 1 101 ? 10.091 -4.042 2.536 1.00 97.06 101 ASN A O 1
ATOM 805 N N . GLN A 1 102 ? 10.611 -1.990 1.797 1.00 96.38 102 GLN A N 1
ATOM 806 C CA . GLN A 1 102 ? 10.486 -1.361 3.112 1.00 96.38 102 GLN A CA 1
ATOM 807 C C . GLN A 1 102 ? 9.044 -1.410 3.615 1.00 96.38 102 GLN A C 1
ATOM 809 O O . GLN A 1 102 ? 8.830 -1.821 4.750 1.00 96.38 102 GLN A O 1
ATOM 814 N N . VAL A 1 103 ? 8.064 -1.051 2.779 1.00 95.38 103 VAL A N 1
ATOM 815 C CA . VAL A 1 103 ? 6.640 -1.062 3.156 1.00 95.38 103 VAL A CA 1
ATOM 816 C C . VAL A 1 103 ? 6.149 -2.488 3.407 1.00 95.38 103 VAL A C 1
ATOM 818 O O . VAL A 1 103 ? 5.602 -2.772 4.466 1.00 95.38 103 VAL A O 1
ATOM 821 N N . ASN A 1 104 ? 6.432 -3.416 2.490 1.00 97.31 104 ASN A N 1
ATOM 822 C CA . ASN A 1 104 ? 5.991 -4.810 2.586 1.00 97.31 104 ASN A CA 1
ATOM 823 C C . ASN A 1 104 ? 6.561 -5.562 3.799 1.00 97.31 104 ASN A C 1
ATOM 825 O O . ASN A 1 104 ? 5.963 -6.542 4.239 1.00 97.31 104 ASN A O 1
ATOM 829 N N . ASN A 1 105 ? 7.725 -5.149 4.314 1.00 97.56 105 ASN A N 1
ATOM 830 C CA . ASN A 1 105 ? 8.355 -5.754 5.491 1.00 97.56 105 ASN A CA 1
ATOM 831 C C . ASN A 1 105 ? 8.118 -4.965 6.789 1.00 97.56 105 ASN A C 1
ATOM 833 O O . ASN A 1 105 ? 8.691 -5.352 7.805 1.00 97.56 105 ASN A O 1
ATOM 837 N N . ARG A 1 106 ? 7.302 -3.898 6.788 1.00 96.25 106 ARG A N 1
ATOM 838 C CA . ARG A 1 106 ? 6.832 -3.299 8.048 1.00 96.25 106 ARG A CA 1
ATOM 839 C C . ARG A 1 106 ? 6.084 -4.348 8.856 1.00 96.25 106 ARG A C 1
ATOM 841 O O . ARG A 1 106 ? 5.461 -5.240 8.285 1.00 96.25 106 ARG A O 1
ATOM 848 N N . GLU A 1 107 ? 6.156 -4.235 10.171 1.00 96.56 107 GLU A N 1
ATOM 849 C CA . GLU A 1 107 ? 5.547 -5.183 11.095 1.00 96.56 107 GLU A CA 1
ATOM 850 C C . GLU A 1 107 ? 4.272 -4.596 11.705 1.00 96.56 107 GLU A C 1
ATOM 852 O O . GLU A 1 107 ? 4.113 -3.380 11.799 1.00 96.56 107 GLU A O 1
ATOM 857 N N . THR A 1 108 ? 3.338 -5.469 12.063 1.00 96.06 108 THR A N 1
ATOM 858 C CA . THR A 1 108 ? 2.141 -5.146 12.842 1.00 96.06 108 THR A CA 1
ATOM 859 C C . THR A 1 108 ? 1.740 -6.361 13.672 1.00 96.06 108 THR A C 1
ATOM 861 O O . THR A 1 108 ? 2.181 -7.480 13.389 1.00 96.06 108 THR A O 1
ATOM 864 N N . LYS A 1 109 ? 0.924 -6.161 14.704 1.00 96.19 109 LYS A N 1
ATOM 865 C CA . LYS A 1 109 ? 0.453 -7.242 15.571 1.00 96.19 109 LYS A CA 1
ATOM 866 C C . LYS A 1 109 ? -0.899 -7.739 15.079 1.00 96.19 109 LYS A C 1
ATOM 868 O O . LYS A 1 109 ? -1.801 -6.947 14.826 1.00 96.19 109 LYS A O 1
ATOM 873 N N . THR A 1 110 ? -1.039 -9.053 14.980 1.00 95.00 110 THR A N 1
ATOM 874 C CA . THR A 1 110 ? -2.297 -9.724 14.635 1.00 95.00 110 THR A CA 1
ATOM 875 C C . THR A 1 110 ? -2.750 -10.636 15.758 1.00 95.00 110 THR A C 1
ATOM 877 O O . THR A 1 110 ? -1.904 -11.199 16.449 1.00 95.00 110 THR A O 1
ATOM 880 N N . VAL A 1 111 ? -4.059 -10.785 15.940 1.00 93.06 111 VAL A N 1
ATOM 881 C CA . VAL A 1 111 ? -4.621 -11.741 16.903 1.00 93.06 111 VAL A CA 1
ATOM 882 C C . VAL A 1 111 ? -4.720 -13.112 16.237 1.00 93.06 111 VAL A C 1
ATOM 884 O O . VAL A 1 111 ? -5.360 -13.253 15.198 1.00 93.06 111 VAL A O 1
ATOM 887 N N . VAL A 1 112 ? -4.062 -14.117 16.812 1.00 90.06 112 VAL A N 1
ATOM 888 C CA . VAL A 1 112 ? -4.063 -15.502 16.325 1.00 90.06 112 VAL A CA 1
ATOM 889 C C . VAL A 1 112 ? -4.130 -16.423 17.532 1.00 90.06 112 VAL A C 1
ATOM 891 O O . VAL A 1 112 ? -3.270 -16.327 18.398 1.00 90.06 112 VAL A O 1
ATOM 894 N N . GLU A 1 113 ? -5.130 -17.307 17.587 1.00 87.19 113 GLU A N 1
ATOM 895 C CA . GLU A 1 113 ? -5.258 -18.334 18.637 1.00 87.19 113 GLU A CA 1
ATOM 896 C C . GLU A 1 113 ? -5.010 -17.796 20.059 1.00 87.19 113 GLU A C 1
ATOM 898 O O . GLU A 1 113 ? -4.261 -18.386 20.832 1.00 87.19 113 GLU A O 1
ATOM 903 N N . ASN A 1 114 ? -5.650 -16.677 20.421 1.00 88.69 114 ASN A N 1
ATOM 904 C CA . ASN A 1 114 ? -5.536 -16.083 21.757 1.00 88.69 114 ASN A CA 1
ATOM 905 C C . ASN A 1 114 ? -4.188 -15.403 22.070 1.00 88.69 114 ASN A C 1
ATOM 907 O O . ASN A 1 114 ? -3.932 -15.035 23.218 1.00 88.69 114 ASN A O 1
ATOM 911 N N . GLU A 1 115 ? -3.344 -15.183 21.062 1.00 92.62 115 GLU A N 1
ATOM 912 C CA . GLU A 1 115 ? -2.053 -14.512 21.193 1.00 92.62 115 GLU A CA 1
ATOM 913 C C . GLU A 1 115 ? -1.886 -13.370 20.181 1.00 92.62 115 GLU A C 1
ATOM 915 O O . GLU A 1 115 ? -2.490 -13.348 19.106 1.00 92.62 115 GLU A O 1
ATOM 920 N N . LEU A 1 116 ? -1.029 -12.402 20.522 1.00 94.06 116 LEU A N 1
ATOM 921 C CA . LEU A 1 116 ? -0.605 -11.350 19.600 1.00 94.06 116 LEU A CA 1
ATOM 922 C C . LEU A 1 116 ? 0.669 -11.777 18.881 1.00 94.06 116 LEU A C 1
ATOM 924 O O . LEU A 1 116 ? 1.745 -11.848 19.474 1.00 94.06 116 LEU A O 1
ATOM 928 N N . VAL A 1 117 ? 0.548 -12.002 17.579 1.00 95.44 117 VAL A N 1
ATOM 929 C CA . VAL A 1 117 ? 1.641 -12.439 16.716 1.00 95.44 117 VAL A CA 1
ATOM 930 C C . VAL A 1 117 ? 2.055 -11.301 15.798 1.00 95.44 117 VAL A C 1
ATOM 932 O O . VAL A 1 117 ? 1.234 -10.742 15.066 1.00 95.44 117 VAL A O 1
ATOM 935 N N . THR A 1 118 ? 3.346 -10.978 15.799 1.00 96.88 118 THR A N 1
ATOM 936 C CA . THR A 1 118 ? 3.920 -10.016 14.856 1.00 96.88 118 THR A CA 1
ATOM 937 C C . THR A 1 118 ? 3.952 -10.606 13.448 1.00 96.88 118 THR A C 1
ATOM 939 O O . THR A 1 118 ? 4.518 -11.678 13.223 1.00 96.88 118 THR A O 1
ATOM 942 N N . ARG A 1 119 ? 3.381 -9.888 12.480 1.00 96.38 119 ARG A N 1
ATOM 943 C CA . ARG A 1 119 ? 3.390 -10.239 11.056 1.00 96.38 119 ARG A CA 1
ATOM 944 C C . ARG A 1 119 ? 3.879 -9.075 10.212 1.00 96.38 119 ARG A C 1
ATOM 946 O O . ARG A 1 119 ? 3.721 -7.910 10.572 1.00 96.38 119 ARG A O 1
ATOM 953 N N . LYS A 1 120 ? 4.450 -9.398 9.053 1.00 97.94 120 LYS A N 1
ATOM 954 C CA . LYS A 1 120 ? 4.800 -8.393 8.050 1.00 97.94 120 LYS A CA 1
ATOM 955 C C . LYS A 1 120 ? 3.555 -7.951 7.300 1.00 97.94 120 LYS A C 1
ATOM 957 O O . LYS A 1 120 ? 2.673 -8.765 7.046 1.00 97.94 120 LYS A O 1
ATOM 962 N N . TRP A 1 121 ? 3.524 -6.698 6.863 1.00 97.38 121 TRP A N 1
ATOM 963 C CA . TRP A 1 121 ? 2.381 -6.121 6.157 1.00 97.38 121 TRP A CA 1
ATOM 964 C C . TRP A 1 121 ? 1.957 -6.946 4.945 1.00 97.38 121 TRP A C 1
ATOM 966 O O . TRP A 1 121 ? 0.774 -7.230 4.800 1.00 97.38 121 TRP A O 1
ATOM 976 N N . LYS A 1 122 ? 2.909 -7.410 4.127 1.00 97.50 122 LYS A N 1
ATOM 977 C CA . LYS A 1 122 ? 2.616 -8.242 2.947 1.00 97.50 122 LYS A CA 1
ATOM 978 C C . LYS A 1 122 ? 1.933 -9.582 3.265 1.00 97.50 122 LYS A C 1
ATOM 980 O O . LYS A 1 122 ? 1.344 -10.177 2.369 1.00 97.50 122 LYS A O 1
ATOM 985 N N . ASP A 1 123 ? 2.071 -10.063 4.503 1.00 96.44 123 ASP A N 1
ATOM 986 C CA . ASP A 1 123 ? 1.575 -11.364 4.961 1.00 96.44 123 ASP A CA 1
ATOM 987 C C . ASP A 1 123 ? 0.211 -11.239 5.678 1.00 96.44 123 ASP A C 1
ATOM 989 O O . ASP A 1 123 ? -0.377 -12.256 6.045 1.00 96.44 123 ASP A O 1
ATOM 993 N N . ILE A 1 124 ? -0.302 -10.011 5.855 1.00 95.19 124 ILE A N 1
ATOM 994 C CA . ILE A 1 124 ? -1.652 -9.736 6.367 1.00 95.19 124 ILE A CA 1
ATOM 995 C C . ILE A 1 124 ? -2.695 -10.152 5.331 1.00 95.19 124 ILE A C 1
ATOM 997 O O . ILE A 1 124 ? -2.550 -9.882 4.133 1.00 95.19 124 ILE A O 1
ATOM 1001 N N . LYS A 1 125 ? -3.761 -10.798 5.800 1.00 94.00 125 LYS A N 1
ATOM 1002 C CA . LYS A 1 125 ? -4.872 -11.275 4.976 1.00 94.00 125 LYS A CA 1
ATOM 1003 C C . LYS A 1 125 ? -6.184 -10.613 5.379 1.00 94.00 125 LYS A C 1
ATOM 1005 O O . LYS A 1 125 ? -6.370 -10.177 6.510 1.00 94.00 125 LYS A O 1
ATOM 1010 N N . VAL A 1 126 ? -7.119 -10.563 4.434 1.00 94.19 126 VAL A N 1
ATOM 1011 C CA . VAL A 1 126 ? -8.487 -10.101 4.692 1.00 94.19 126 VAL A CA 1
ATOM 1012 C C . VAL A 1 126 ? -9.140 -11.012 5.738 1.00 94.19 126 VAL A C 1
ATOM 1014 O O . VAL A 1 126 ? -9.139 -12.231 5.572 1.00 94.19 126 VAL A O 1
ATOM 1017 N N . GLY A 1 127 ? -9.674 -10.405 6.800 1.00 93.38 127 GLY A N 1
ATOM 1018 C CA . GLY A 1 127 ? -10.238 -11.101 7.960 1.00 93.38 127 GLY A CA 1
ATOM 1019 C C . GLY A 1 127 ? -9.284 -11.222 9.154 1.00 93.38 127 GLY A C 1
ATOM 1020 O O . GLY A 1 127 ? -9.753 -11.536 10.245 1.00 93.38 127 GLY A O 1
ATOM 1021 N N . ASP A 1 128 ? -7.986 -10.934 8.985 1.00 93.56 128 ASP A N 1
ATOM 1022 C CA . ASP A 1 128 ? -7.052 -10.856 10.113 1.00 93.56 128 ASP A CA 1
ATOM 1023 C C . ASP A 1 128 ? -7.430 -9.678 11.025 1.00 93.56 128 ASP A C 1
ATOM 1025 O O . ASP A 1 128 ? -7.618 -8.545 10.571 1.00 93.56 128 ASP A O 1
ATOM 1029 N N . MET A 1 129 ? -7.473 -9.925 12.332 1.00 93.94 129 MET A N 1
ATOM 1030 C CA . MET A 1 129 ? -7.563 -8.861 13.324 1.00 93.94 129 MET A CA 1
ATOM 1031 C C . MET A 1 129 ? -6.203 -8.230 13.572 1.00 93.94 129 MET A C 1
ATOM 1033 O O . MET A 1 129 ? -5.258 -8.921 13.951 1.00 93.94 129 MET A O 1
ATOM 1037 N N . VAL A 1 130 ? -6.122 -6.912 13.409 1.00 95.00 130 VAL A N 1
ATOM 1038 C CA . VAL A 1 130 ? -4.888 -6.139 13.571 1.00 95.00 130 VAL A CA 1
ATOM 1039 C C . VAL A 1 130 ? -4.994 -5.244 14.802 1.00 95.00 130 VAL A C 1
ATOM 1041 O O . VAL A 1 130 ? -5.974 -4.521 14.967 1.00 95.00 130 VAL A O 1
ATOM 1044 N N . ARG A 1 131 ? -3.957 -5.260 15.643 1.00 94.94 131 ARG A N 1
ATOM 1045 C CA . ARG A 1 131 ? -3.764 -4.305 16.736 1.00 94.94 131 ARG A CA 1
ATOM 1046 C C . ARG A 1 131 ? -2.761 -3.249 16.287 1.00 94.94 131 ARG A C 1
ATOM 1048 O O . ARG A 1 131 ? -1.618 -3.585 15.977 1.00 94.94 131 ARG A O 1
ATOM 1055 N N . LEU A 1 132 ? -3.196 -1.994 16.292 1.00 95.56 132 LEU A N 1
ATOM 1056 C CA . LEU A 1 132 ? -2.356 -0.832 16.017 1.00 95.56 132 LEU A CA 1
ATOM 1057 C C . LEU A 1 132 ? -2.010 -0.111 17.319 1.00 95.56 132 LEU A C 1
ATOM 1059 O O . LEU A 1 132 ? -2.828 -0.049 18.236 1.00 95.56 132 LEU A O 1
ATOM 1063 N N . GLU A 1 133 ? -0.807 0.446 17.383 1.00 94.88 133 GLU A N 1
ATOM 1064 C CA . GLU A 1 133 ? -0.360 1.311 18.475 1.00 94.88 133 GLU A CA 1
ATOM 1065 C C . GLU A 1 133 ? -0.291 2.783 18.045 1.00 94.88 133 GLU A C 1
ATOM 1067 O O . GLU A 1 133 ? -0.253 3.126 16.858 1.00 94.88 133 GLU A O 1
ATOM 1072 N N . ASN A 1 134 ? -0.260 3.683 19.029 1.00 95.75 134 ASN A N 1
ATOM 1073 C CA . ASN A 1 134 ? -0.145 5.113 18.776 1.00 95.75 134 ASN A CA 1
ATOM 1074 C C . ASN A 1 134 ? 1.063 5.429 17.880 1.00 95.75 134 ASN A C 1
ATOM 1076 O O . ASN A 1 134 ? 2.185 4.992 18.140 1.00 95.75 134 ASN A O 1
ATOM 1080 N N . ASN A 1 135 ? 0.863 6.295 16.888 1.00 94.38 135 ASN A N 1
ATOM 1081 C CA . ASN A 1 135 ? 1.844 6.697 15.882 1.00 94.38 135 ASN A CA 1
ATOM 1082 C C . ASN A 1 135 ? 2.221 5.623 14.853 1.00 94.38 135 ASN A C 1
ATOM 1084 O O . ASN A 1 135 ? 3.114 5.896 14.037 1.00 94.38 135 ASN A O 1
ATOM 1088 N N . GLU A 1 136 ? 1.560 4.465 14.840 1.00 95.31 136 GLU A N 1
ATOM 1089 C CA . GLU A 1 136 ? 1.695 3.485 13.766 1.00 95.31 136 GLU A CA 1
ATOM 1090 C C . GLU A 1 136 ? 0.873 3.872 12.534 1.00 95.31 136 GLU A C 1
ATOM 1092 O O . GLU A 1 136 ? -0.132 4.585 12.600 1.00 95.31 136 GLU A O 1
ATOM 1097 N N . PHE A 1 137 ? 1.333 3.404 11.377 1.00 95.06 137 PHE A N 1
ATOM 1098 C CA . PHE A 1 137 ? 0.568 3.511 10.143 1.00 95.06 137 PHE A CA 1
ATOM 1099 C C . PHE A 1 137 ? -0.431 2.367 10.043 1.00 95.06 137 PHE A C 1
ATOM 1101 O O . PHE A 1 137 ? -0.109 1.219 10.351 1.00 95.06 137 PHE A O 1
ATOM 1108 N N . VAL A 1 138 ? -1.610 2.681 9.522 1.00 96.00 138 VAL A N 1
ATOM 1109 C CA . VAL A 1 138 ? -2.647 1.703 9.224 1.00 96.00 138 VAL A CA 1
ATOM 1110 C C . VAL A 1 138 ? -2.190 0.817 8.057 1.00 96.00 138 VAL A C 1
ATOM 1112 O O . VAL A 1 138 ? -1.787 1.309 6.998 1.00 96.00 138 VAL A O 1
ATOM 1115 N N . THR A 1 139 ? -2.222 -0.499 8.273 1.00 94.56 139 THR A N 1
ATOM 1116 C CA . THR A 1 139 ? -1.583 -1.510 7.411 1.00 94.56 139 THR A CA 1
ATOM 1117 C C . THR A 1 139 ? -2.359 -1.827 6.135 1.00 94.56 139 THR A C 1
ATOM 1119 O O . THR A 1 139 ? -1.748 -2.120 5.107 1.00 94.56 139 THR A O 1
ATOM 1122 N N . ALA A 1 140 ? -3.684 -1.743 6.187 1.00 95.50 140 ALA A N 1
ATOM 1123 C CA . ALA A 1 140 ? -4.643 -1.964 5.107 1.00 95.50 140 ALA A CA 1
ATOM 1124 C C . ALA A 1 140 ? -5.920 -1.161 5.418 1.00 95.50 140 ALA A C 1
ATOM 1126 O O . ALA A 1 140 ? -6.010 -0.563 6.484 1.00 95.50 140 ALA A O 1
ATOM 1127 N N . ASP A 1 141 ? -6.922 -1.156 4.544 1.00 95.31 141 ASP A N 1
ATOM 1128 C CA . ASP A 1 141 ? -8.225 -0.600 4.924 1.00 95.31 141 ASP A CA 1
ATOM 1129 C C . ASP A 1 141 ? -8.865 -1.509 5.986 1.00 95.31 141 ASP A C 1
ATOM 1131 O O . ASP A 1 141 ? -9.134 -2.683 5.722 1.00 95.31 141 ASP A O 1
ATOM 1135 N N . ILE A 1 142 ? -9.071 -0.986 7.197 1.00 95.88 142 ILE A N 1
ATOM 1136 C CA . ILE A 1 142 ? -9.554 -1.755 8.352 1.00 95.88 142 ILE A CA 1
ATOM 1137 C C . ILE A 1 142 ? -10.831 -1.159 8.934 1.00 95.88 142 ILE A C 1
ATOM 1139 O O . ILE A 1 142 ? -10.998 0.058 9.002 1.00 95.88 142 ILE A O 1
ATOM 1143 N N . VAL A 1 143 ? -11.718 -2.030 9.410 1.00 95.94 143 VAL A N 1
ATOM 1144 C CA . VAL A 1 143 ? -12.885 -1.637 10.205 1.00 95.94 143 VAL A CA 1
ATOM 1145 C C . VAL A 1 143 ? -12.461 -1.525 11.668 1.00 95.94 143 VAL A C 1
ATOM 1147 O O . VAL A 1 143 ? -11.845 -2.438 12.215 1.00 95.94 143 VAL A O 1
ATOM 1150 N N . LEU A 1 144 ? -12.788 -0.402 12.300 1.00 95.69 144 LEU A N 1
ATOM 1151 C CA . LEU A 1 144 ? -12.488 -0.133 13.698 1.00 95.69 144 LEU A CA 1
ATOM 1152 C C . LEU A 1 144 ? -13.446 -0.918 14.605 1.00 95.69 144 LEU A C 1
ATOM 1154 O O . LEU A 1 144 ? -14.654 -0.679 14.602 1.00 95.69 144 LEU A O 1
ATOM 1158 N N . ILE A 1 145 ? -12.895 -1.850 15.386 1.00 94.38 145 ILE A N 1
ATOM 1159 C CA . ILE A 1 145 ? -13.659 -2.722 16.292 1.00 94.38 145 ILE A CA 1
ATOM 1160 C C . ILE A 1 145 ? -13.712 -2.144 17.708 1.00 94.38 145 ILE A C 1
ATOM 1162 O O . ILE A 1 145 ? -14.787 -2.000 18.282 1.00 94.38 145 ILE A O 1
ATOM 1166 N N . SER A 1 146 ? -12.565 -1.790 18.274 1.00 94.12 146 SER A N 1
ATOM 1167 C CA . SER A 1 146 ? -12.447 -1.220 19.616 1.00 94.12 146 SER A CA 1
ATOM 1168 C C . SER A 1 146 ? -11.227 -0.302 19.685 1.00 94.12 146 SER 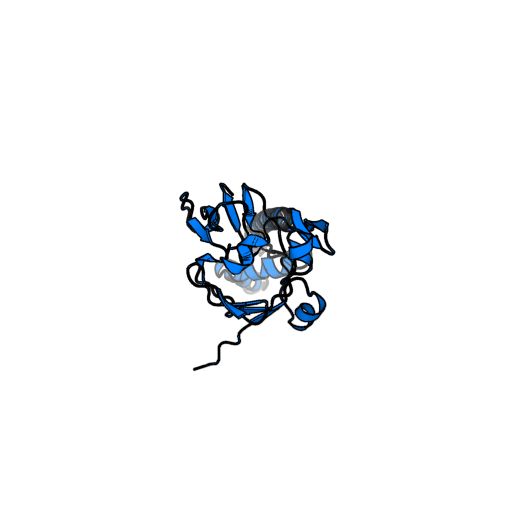A C 1
ATOM 1170 O O . SER A 1 146 ? -10.393 -0.274 18.779 1.00 94.12 146 SER A O 1
ATOM 1172 N N . THR A 1 147 ? -11.154 0.494 20.745 1.00 94.75 147 THR A N 1
ATOM 1173 C CA . THR A 1 147 ? -10.088 1.470 20.999 1.00 94.75 147 THR A CA 1
ATOM 1174 C C . THR A 1 147 ? -9.955 1.677 22.504 1.00 94.75 147 THR A C 1
ATOM 1176 O O . THR A 1 147 ? -10.907 1.441 23.245 1.00 94.75 147 THR A O 1
ATOM 1179 N N . SER A 1 148 ? -8.766 2.089 22.938 1.00 92.19 148 SER A N 1
ATOM 1180 C CA . SER A 1 148 ? -8.404 2.434 24.319 1.00 92.19 148 SER A CA 1
ATOM 1181 C C . SER A 1 148 ? -9.076 3.712 24.823 1.00 92.19 148 SER A C 1
ATOM 1183 O O . SER A 1 148 ? -9.153 3.932 26.032 1.00 92.19 148 SER A O 1
ATOM 1185 N N . GLU A 1 149 ? -9.524 4.579 23.917 1.00 92.38 149 GLU A N 1
ATOM 1186 C CA . GLU A 1 149 ? -10.053 5.893 24.274 1.00 92.38 149 GLU A CA 1
ATOM 1187 C C . GLU A 1 149 ? -11.557 5.862 24.612 1.00 92.38 149 GLU A C 1
ATOM 1189 O O . GLU A 1 149 ? -12.325 5.066 24.054 1.00 92.38 149 GLU A O 1
ATOM 1194 N N . PRO A 1 150 ? -12.032 6.779 25.478 1.00 86.69 150 PRO A N 1
ATOM 1195 C CA . PRO A 1 150 ? -13.447 6.895 25.814 1.00 86.69 150 PRO A CA 1
ATOM 1196 C C . PRO A 1 150 ? -14.343 7.118 24.589 1.00 86.69 150 PRO A C 1
ATOM 1198 O O . PRO A 1 150 ? -13.952 7.748 23.605 1.00 86.69 150 PRO A O 1
ATOM 1201 N N . ASN A 1 151 ? -15.598 6.669 24.685 1.00 86.25 151 ASN A N 1
ATOM 1202 C CA . ASN A 1 151 ? -16.604 6.758 23.613 1.00 86.25 151 ASN A CA 1
ATOM 1203 C C . ASN A 1 151 ? -16.201 6.049 22.310 1.00 86.25 151 ASN A C 1
ATOM 1205 O O . ASN A 1 151 ? -16.730 6.371 21.245 1.00 86.25 151 ASN A O 1
ATOM 1209 N N . SER A 1 152 ? -15.262 5.106 22.389 1.00 90.38 152 SER A N 1
ATOM 1210 C CA . SER A 1 152 ? -14.777 4.339 21.245 1.00 90.38 152 SER A CA 1
ATOM 1211 C C . SER A 1 152 ? -14.185 5.205 20.129 1.00 90.38 152 SER A C 1
ATOM 1213 O O . SER A 1 152 ? -14.302 4.858 18.954 1.00 90.38 152 SER A O 1
ATOM 1215 N N . LEU A 1 153 ? -13.553 6.330 20.475 1.00 94.31 153 LEU A N 1
ATOM 1216 C CA . LEU A 1 153 ? -12.933 7.224 19.499 1.00 94.31 153 LEU A CA 1
ATOM 1217 C C . LEU A 1 153 ? -11.490 6.822 19.179 1.00 94.31 153 LEU A C 1
ATOM 1219 O O . LEU A 1 153 ? -10.764 6.289 20.009 1.00 94.31 153 LEU A O 1
ATOM 1223 N N . CYS A 1 154 ? -11.039 7.125 17.973 1.00 95.38 154 CYS A N 1
ATOM 1224 C CA . CYS A 1 154 ? -9.618 7.201 17.672 1.00 95.38 154 CYS A CA 1
ATOM 1225 C C . CYS A 1 154 ? -9.349 8.364 16.726 1.00 95.38 154 CYS A C 1
ATOM 1227 O O . CYS A 1 154 ? -10.256 8.844 16.039 1.00 95.38 154 CYS A O 1
ATOM 1229 N N . TYR A 1 155 ? -8.101 8.815 16.661 1.00 95.38 155 TYR A N 1
ATOM 1230 C CA . TYR A 1 155 ? -7.729 9.908 15.772 1.00 95.38 155 TYR A CA 1
ATOM 1231 C C . TYR A 1 155 ? -6.737 9.443 14.720 1.00 95.38 155 TYR A C 1
ATOM 1233 O O . TYR A 1 155 ? -5.760 8.760 15.017 1.00 95.38 155 TYR A O 1
ATOM 1241 N N . ILE A 1 156 ? -6.981 9.846 13.477 1.00 94.88 156 ILE A N 1
ATOM 1242 C CA . ILE A 1 156 ? -6.077 9.580 12.365 1.00 94.88 156 ILE A CA 1
ATOM 1243 C C . ILE A 1 156 ? -5.577 10.877 11.746 1.00 94.88 156 ILE A C 1
ATOM 1245 O O . ILE A 1 156 ? -6.305 11.860 11.618 1.00 94.88 156 ILE A O 1
ATOM 1249 N N . GLU A 1 157 ? -4.318 10.861 11.343 1.00 93.75 157 GLU A N 1
ATOM 1250 C CA . GLU A 1 157 ? -3.697 11.888 10.518 1.00 93.75 157 GLU A CA 1
ATOM 1251 C C . GLU A 1 157 ? -3.715 11.424 9.056 1.00 93.75 157 GLU A C 1
ATOM 1253 O O . GLU A 1 157 ? -3.299 10.300 8.749 1.00 93.75 157 GLU A O 1
ATOM 1258 N N . THR A 1 158 ? -4.202 12.286 8.157 1.00 87.62 158 THR A N 1
ATOM 1259 C CA . THR A 1 158 ? -4.354 11.991 6.720 1.00 87.62 158 THR A CA 1
ATOM 1260 C C . THR A 1 158 ? -3.349 12.716 5.832 1.00 87.62 158 THR A C 1
ATOM 1262 O O . THR A 1 158 ? -3.491 12.674 4.614 1.00 87.62 158 THR A O 1
ATOM 1265 N N . ALA A 1 159 ? -2.296 13.302 6.411 1.00 86.31 159 ALA A N 1
ATOM 1266 C CA . ALA A 1 159 ? -1.311 14.117 5.698 1.00 86.31 159 ALA A CA 1
ATOM 1267 C C . ALA A 1 159 ? -0.691 13.433 4.459 1.00 86.31 159 ALA A C 1
ATOM 1269 O O . ALA A 1 159 ? -0.312 14.120 3.514 1.00 86.31 159 ALA A O 1
ATOM 1270 N N . GLU A 1 160 ? -0.628 12.098 4.429 1.00 79.38 160 GLU A N 1
ATOM 1271 C CA . GLU A 1 160 ? -0.148 11.320 3.276 1.00 79.38 160 GLU A CA 1
ATOM 1272 C C . GLU A 1 160 ? -1.101 11.355 2.056 1.00 79.38 160 GLU A C 1
ATOM 1274 O O . GLU A 1 160 ? -0.648 11.164 0.929 1.00 79.38 160 GLU A O 1
ATOM 1279 N N . PHE A 1 161 ? -2.404 11.608 2.249 1.00 72.44 161 PHE A N 1
ATOM 1280 C CA . PHE A 1 161 ? -3.420 11.622 1.179 1.00 72.44 161 PHE A CA 1
ATOM 1281 C C . PHE A 1 161 ? -3.728 13.019 0.662 1.00 72.44 161 PHE A C 1
ATOM 1283 O O . PHE A 1 161 ? -3.766 13.244 -0.547 1.00 72.44 161 PHE A O 1
ATOM 1290 N N . ASP A 1 162 ? -4.010 13.938 1.581 1.00 76.38 162 ASP A N 1
ATOM 1291 C CA . ASP A 1 162 ? -4.568 15.259 1.287 1.00 76.38 162 ASP A CA 1
ATOM 1292 C C . ASP A 1 162 ? -3.657 16.406 1.749 1.00 76.38 162 ASP A C 1
ATOM 1294 O O . ASP A 1 162 ? -3.923 17.568 1.444 1.00 76.38 162 ASP A O 1
ATOM 1298 N N . GLY A 1 163 ? -2.552 16.097 2.439 1.00 81.56 163 GLY A N 1
ATOM 1299 C CA . GLY A 1 163 ? -1.668 17.096 3.039 1.00 81.56 163 GLY A CA 1
ATOM 1300 C C . GLY A 1 163 ? -2.277 17.806 4.251 1.00 81.56 163 GLY A 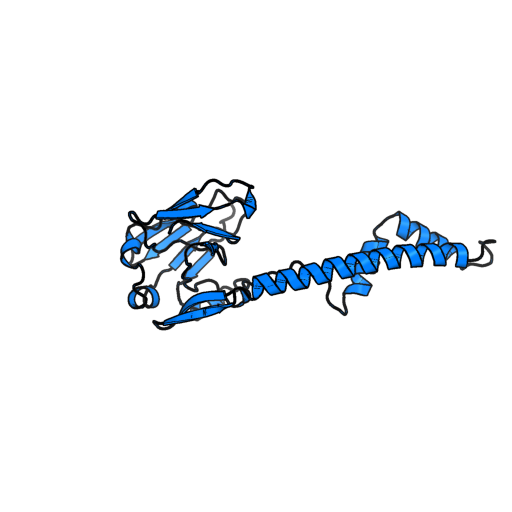C 1
ATOM 1301 O O . GLY A 1 163 ? -1.678 18.758 4.757 1.00 81.56 163 GLY A O 1
ATOM 1302 N N . GLU A 1 164 ? -3.447 17.372 4.733 1.00 80.88 164 GLU A N 1
ATOM 1303 C CA . GLU A 1 164 ? -4.073 17.930 5.925 1.00 80.88 164 GLU A CA 1
ATOM 1304 C C . GLU A 1 164 ? -3.366 17.406 7.179 1.00 80.88 164 GLU A C 1
ATOM 1306 O O . GLU A 1 164 ? -3.273 16.206 7.428 1.00 80.88 164 GLU A O 1
ATOM 1311 N N . THR A 1 165 ? -2.887 18.324 8.018 1.00 80.31 165 THR A N 1
ATOM 1312 C CA . THR A 1 165 ? -2.259 17.993 9.310 1.00 80.31 165 THR A CA 1
ATOM 1313 C C . THR A 1 165 ? -3.273 17.858 10.444 1.00 80.31 165 THR A C 1
ATOM 1315 O O . THR A 1 165 ? -2.901 17.633 11.595 1.00 80.31 165 THR A O 1
ATOM 1318 N N . ASN A 1 166 ? -4.554 18.079 10.151 1.00 87.75 166 ASN A N 1
ATOM 1319 C CA . ASN A 1 166 ? -5.608 18.000 11.145 1.00 87.75 166 ASN A CA 1
ATOM 1320 C C . ASN A 1 166 ? -5.939 16.540 11.438 1.00 87.75 166 ASN A C 1
ATOM 1322 O O . ASN A 1 166 ? -6.005 15.702 10.541 1.00 87.75 166 ASN A O 1
ATOM 1326 N N . LEU A 1 167 ? -6.185 16.257 12.712 1.00 91.62 167 LEU A N 1
ATOM 1327 C CA . LEU A 1 167 ? -6.645 14.947 13.138 1.00 91.62 167 LEU A CA 1
ATOM 1328 C C . LEU A 1 167 ? -8.123 14.778 12.786 1.00 91.62 167 LEU A C 1
ATOM 1330 O O . LEU A 1 167 ? -8.948 15.631 13.120 1.00 91.62 167 LEU A O 1
ATOM 1334 N N . LYS A 1 168 ? -8.456 13.657 12.150 1.00 92.00 168 LYS A N 1
ATOM 1335 C CA . LYS A 1 168 ? -9.834 13.241 11.882 1.00 92.00 168 LYS A CA 1
ATOM 1336 C C . LYS A 1 168 ? -10.233 12.214 12.933 1.00 92.00 168 LYS A C 1
ATOM 1338 O O . LYS A 1 168 ? -9.523 11.232 13.141 1.00 92.00 168 LYS A O 1
ATOM 1343 N N . ALA A 1 169 ? -11.345 12.465 13.618 1.00 94.38 169 ALA A N 1
ATOM 1344 C CA . ALA A 1 169 ? -11.900 11.521 14.578 1.00 94.38 169 ALA A CA 1
ATOM 1345 C C . ALA A 1 169 ? -12.629 10.393 13.837 1.00 94.38 169 ALA A C 1
ATOM 1347 O O . ALA A 1 169 ? -13.355 10.639 12.874 1.00 94.38 169 ALA A O 1
ATOM 1348 N N . ARG A 1 170 ? -12.433 9.167 14.303 1.00 95.50 170 ARG A N 1
ATOM 1349 C CA . ARG A 1 170 ? -13.126 7.950 13.877 1.00 95.50 170 ARG A CA 1
ATOM 1350 C C . ARG A 1 170 ? -13.716 7.284 15.110 1.00 95.50 170 ARG A C 1
ATOM 1352 O O . ARG A 1 170 ? -13.236 7.526 16.215 1.00 95.50 170 ARG A O 1
ATOM 1359 N N . GLN A 1 171 ? -14.768 6.497 14.934 1.00 95.62 171 GLN A N 1
ATOM 1360 C CA . GLN A 1 171 ? -15.493 5.905 16.052 1.00 95.62 171 GLN A CA 1
ATOM 1361 C C . GLN A 1 171 ? -15.818 4.439 15.777 1.00 95.62 171 GLN A C 1
ATOM 1363 O O . GLN A 1 171 ? -16.330 4.097 14.710 1.00 95.62 171 GLN A O 1
ATOM 1368 N N . ALA A 1 172 ? -15.507 3.566 16.731 1.00 95.31 172 ALA A N 1
ATOM 1369 C CA . ALA A 1 172 ? -15.922 2.171 16.682 1.00 95.31 172 ALA A CA 1
ATOM 1370 C C . ALA A 1 172 ? -17.425 2.056 16.972 1.00 95.31 172 ALA A C 1
ATOM 1372 O O . ALA A 1 172 ? -18.056 3.000 17.451 1.00 95.31 172 ALA A O 1
ATOM 1373 N N . LEU A 1 173 ? -18.009 0.892 16.699 1.00 93.88 173 LEU A N 1
ATOM 1374 C CA . LEU A 1 173 ? -19.385 0.625 17.111 1.00 93.88 173 LEU A CA 1
ATOM 1375 C C . LEU A 1 173 ? -19.460 0.521 18.642 1.00 93.88 173 LEU A C 1
ATOM 1377 O O . LEU A 1 173 ? -18.604 -0.096 19.279 1.00 93.88 173 LEU A O 1
ATOM 1381 N N . GLU A 1 174 ? -20.503 1.096 19.240 1.00 90.06 174 GLU A N 1
ATOM 1382 C CA . GLU A 1 174 ? -20.695 1.060 20.697 1.00 90.06 1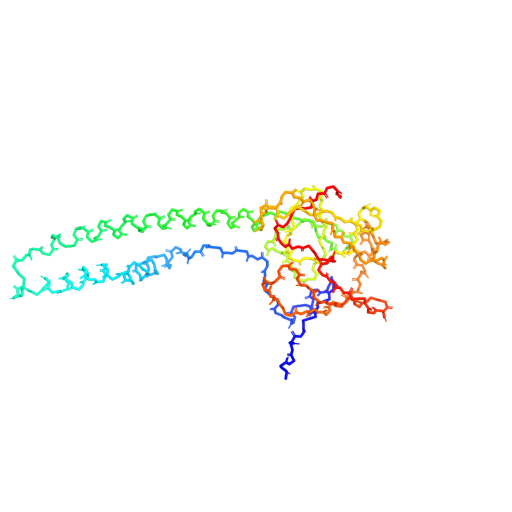74 GLU A CA 1
ATOM 1383 C C . GLU A 1 174 ? -20.816 -0.382 21.207 1.00 90.06 174 GLU A C 1
ATOM 1385 O O . GLU A 1 174 ? -20.330 -0.718 22.287 1.00 90.06 174 GLU A O 1
ATOM 1390 N N . GLU A 1 175 ? -21.414 -1.264 20.403 1.00 90.25 175 GLU A N 1
ATOM 1391 C CA . GLU A 1 175 ? -21.586 -2.673 20.731 1.00 90.25 175 GLU A CA 1
ATOM 1392 C C . GLU A 1 175 ? -20.249 -3.399 20.911 1.00 90.25 175 GLU A C 1
ATOM 1394 O O . GLU A 1 175 ? -20.138 -4.268 21.778 1.00 90.25 175 GLU A O 1
ATOM 1399 N N . THR A 1 176 ? -19.235 -3.052 20.116 1.00 90.75 176 THR A N 1
ATOM 1400 C CA . THR A 1 176 ? -17.924 -3.716 20.118 1.00 90.75 176 THR A CA 1
ATOM 1401 C C . THR A 1 176 ? -16.923 -3.054 21.065 1.00 90.75 176 THR A C 1
ATOM 1403 O O . THR A 1 176 ? -15.859 -3.621 21.311 1.00 90.75 176 THR A O 1
ATOM 1406 N N . CYS A 1 177 ? -17.278 -1.913 21.671 1.00 86.31 177 CYS A N 1
ATOM 1407 C CA . CYS A 1 177 ? -16.412 -1.159 22.579 1.00 86.31 177 CYS A CA 1
ATOM 1408 C C . CYS A 1 177 ? -15.839 -2.014 23.715 1.00 86.31 177 CYS A C 1
ATOM 1410 O O . CYS A 1 177 ? -14.663 -1.891 24.027 1.00 86.31 177 CYS A O 1
ATOM 1412 N N . ALA A 1 178 ? -16.648 -2.903 24.300 1.00 87.69 178 ALA A N 1
ATOM 1413 C CA . ALA A 1 178 ? -16.261 -3.701 25.466 1.00 87.69 178 ALA A CA 1
ATOM 1414 C C . ALA A 1 178 ? -15.158 -4.744 25.195 1.00 87.69 178 ALA A C 1
ATOM 1416 O O . ALA A 1 178 ? -14.691 -5.375 26.139 1.00 87.69 178 ALA A O 1
ATOM 1417 N N . LEU A 1 179 ? -14.770 -4.960 23.932 1.00 88.25 179 LEU A N 1
ATOM 1418 C CA . LEU A 1 179 ? -13.713 -5.908 23.575 1.00 88.25 179 LEU A CA 1
ATOM 1419 C C . LEU A 1 179 ? -12.320 -5.383 23.938 1.00 88.25 179 LEU A C 1
ATOM 1421 O O . LEU A 1 179 ? -11.478 -6.186 24.320 1.00 88.25 179 LEU A O 1
ATOM 1425 N N . GLU A 1 180 ? -12.087 -4.068 23.826 1.00 87.81 180 GLU A N 1
ATOM 1426 C CA . GLU A 1 180 ? -10.811 -3.386 24.126 1.00 87.81 180 GLU A CA 1
ATOM 1427 C C . GLU A 1 180 ? -9.562 -4.242 23.809 1.00 87.81 180 GLU A C 1
ATOM 1429 O O . GLU A 1 180 ? -9.403 -4.666 22.665 1.00 87.81 180 GLU A O 1
ATOM 1434 N N . ASP A 1 181 ? -8.698 -4.505 24.802 1.00 85.25 181 ASP A N 1
ATOM 1435 C CA . ASP A 1 181 ? -7.494 -5.349 24.695 1.00 85.25 181 ASP A CA 1
ATOM 1436 C C . ASP A 1 181 ? -7.731 -6.790 25.208 1.00 85.25 181 ASP A C 1
ATOM 1438 O O . ASP A 1 181 ? -6.797 -7.514 25.559 1.00 85.25 181 ASP A O 1
ATOM 1442 N N . HIS A 1 182 ? -8.990 -7.234 25.293 1.00 90.88 182 HIS A N 1
ATOM 1443 C CA . HIS A 1 182 ? -9.337 -8.598 25.692 1.00 90.88 182 HIS A CA 1
ATOM 1444 C C . HIS A 1 182 ? -9.121 -9.571 24.526 1.00 90.88 182 HIS A C 1
ATOM 1446 O O . HIS A 1 182 ? -10.061 -9.954 23.826 1.00 90.88 182 HIS A O 1
ATOM 1452 N N . ILE A 1 183 ? -7.868 -10.002 24.345 1.00 89.75 183 ILE A N 1
ATOM 1453 C CA . ILE A 1 183 ? -7.431 -10.917 23.273 1.00 89.75 183 ILE A CA 1
ATOM 1454 C C . ILE A 1 183 ? -8.304 -12.180 23.207 1.00 89.75 183 ILE A C 1
ATOM 1456 O O . ILE A 1 183 ? -8.632 -12.639 22.111 1.00 89.75 183 ILE A O 1
ATOM 1460 N N . ASP A 1 184 ? -8.754 -12.695 24.353 1.00 88.62 184 ASP A N 1
ATOM 1461 C CA . ASP A 1 184 ? -9.631 -13.866 24.417 1.00 88.62 184 ASP A CA 1
ATOM 1462 C C . ASP A 1 184 ? -10.986 -13.633 23.748 1.00 88.62 184 ASP A C 1
ATOM 1464 O O . ASP A 1 184 ? -11.525 -14.503 23.061 1.00 88.62 184 ASP A O 1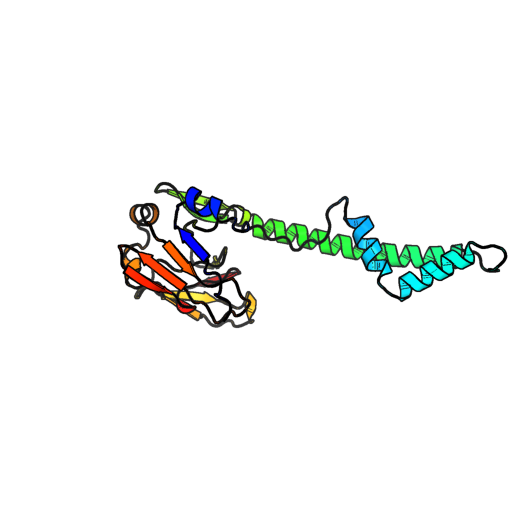
ATOM 1468 N N . GLN A 1 185 ? -11.549 -12.439 23.925 1.00 88.94 185 GLN A N 1
ATOM 1469 C CA . GLN A 1 185 ? -12.820 -12.075 23.312 1.00 88.94 185 GLN A CA 1
ATOM 1470 C C . GLN A 1 185 ? -12.643 -11.761 21.828 1.00 88.94 185 GLN A C 1
ATOM 1472 O O . GLN A 1 185 ? -13.489 -12.153 21.029 1.00 88.94 185 GLN A O 1
ATOM 1477 N N . LEU A 1 186 ? -11.534 -11.109 21.463 1.00 89.56 186 LEU A N 1
ATOM 1478 C CA . LEU A 1 186 ? -11.174 -10.814 20.075 1.00 89.56 186 LEU A CA 1
ATOM 1479 C C . LEU A 1 186 ? -10.926 -12.095 19.269 1.00 89.56 186 LEU A C 1
ATOM 1481 O O . LEU A 1 186 ? -11.386 -12.213 18.140 1.00 89.56 186 LEU A O 1
ATOM 1485 N N . SER A 1 187 ? -10.274 -13.096 19.858 1.00 87.62 187 SER A N 1
ATOM 1486 C CA . SER A 1 187 ? -10.012 -14.377 19.186 1.00 87.62 187 SER A CA 1
ATOM 1487 C C . SER A 1 187 ? -11.294 -15.159 18.904 1.00 87.62 187 SER A C 1
ATOM 1489 O O . SER A 1 187 ? -11.399 -15.813 17.874 1.00 87.62 187 SER A O 1
ATOM 1491 N N . ASN A 1 188 ? -12.288 -15.049 19.790 1.00 86.62 188 ASN A N 1
ATOM 1492 C CA . ASN A 1 188 ? -13.609 -15.666 19.637 1.00 86.62 188 ASN A CA 1
ATOM 1493 C C . ASN A 1 188 ? -14.635 -14.734 18.964 1.00 86.62 188 ASN A C 1
ATOM 1495 O O . ASN A 1 188 ? -15.843 -14.985 19.025 1.00 86.62 188 ASN A O 1
ATOM 1499 N N . PHE A 1 189 ? -14.186 -13.624 18.377 1.00 86.31 189 PHE A N 1
ATOM 1500 C CA . PHE A 1 189 ? -15.061 -12.643 17.752 1.00 86.31 189 PHE A CA 1
ATOM 1501 C C . PHE A 1 189 ? -15.501 -13.117 16.365 1.00 86.31 189 PHE A C 1
ATOM 1503 O O . PHE A 1 189 ? -14.913 -12.766 15.346 1.00 86.31 189 PHE A O 1
ATOM 1510 N N . ASP A 1 190 ? -16.554 -13.928 16.364 1.00 86.69 190 ASP A N 1
ATOM 1511 C CA . ASP A 1 190 ? -17.231 -14.427 15.170 1.00 86.69 190 ASP A CA 1
ATOM 1512 C C . ASP A 1 190 ? -18.145 -13.340 14.582 1.00 86.69 190 ASP A C 1
ATOM 1514 O O . ASP A 1 190 ? -19.209 -13.027 15.139 1.00 86.69 190 ASP A O 1
ATOM 1518 N N . VAL A 1 191 ? -17.678 -12.693 13.511 1.00 89.88 191 VAL A N 1
ATOM 1519 C CA . VAL A 1 191 ? -18.354 -11.568 12.859 1.00 89.88 191 VAL A CA 1
ATOM 1520 C C . VAL A 1 191 ? -18.222 -11.629 11.348 1.00 89.88 191 VAL A C 1
ATOM 1522 O O . VAL A 1 191 ? -17.112 -11.606 10.816 1.00 89.88 191 VAL A O 1
ATOM 1525 N N . GLY A 1 192 ? -19.373 -11.533 10.685 1.00 92.50 192 GLY A N 1
ATOM 1526 C CA . GLY A 1 192 ? -19.477 -11.346 9.244 1.00 92.50 192 GLY A CA 1
ATOM 1527 C C . GLY A 1 192 ? -19.672 -9.877 8.887 1.00 92.50 192 GLY A C 1
ATOM 1528 O O . GLY A 1 192 ? -20.539 -9.196 9.443 1.00 92.50 192 GLY A O 1
ATOM 1529 N N . ILE A 1 193 ? -18.886 -9.368 7.942 1.00 94.81 193 ILE A N 1
ATOM 1530 C CA . ILE A 1 193 ? -19.007 -8.004 7.419 1.00 94.81 193 ILE A CA 1
ATOM 1531 C C . ILE A 1 193 ? -19.389 -8.067 5.946 1.00 94.81 193 ILE A C 1
ATOM 1533 O O . ILE A 1 193 ? -18.621 -8.552 5.116 1.00 94.81 193 ILE A O 1
ATOM 1537 N N . GLU A 1 194 ? -20.551 -7.512 5.616 1.00 94.50 194 GLU A N 1
ATOM 1538 C CA . GLU A 1 194 ? -21.014 -7.306 4.246 1.00 94.50 194 GLU A CA 1
ATOM 1539 C C . GLU A 1 194 ? -20.719 -5.858 3.833 1.00 94.50 194 GLU A C 1
ATOM 1541 O O . GLU A 1 194 ? -21.141 -4.927 4.512 1.00 94.50 194 GLU A O 1
ATOM 1546 N N . TYR A 1 195 ? -20.013 -5.627 2.729 1.00 93.69 195 TYR A N 1
ATOM 1547 C CA . TYR A 1 195 ? -19.584 -4.282 2.330 1.00 93.69 195 TYR A CA 1
ATOM 1548 C C . TYR A 1 195 ? -19.626 -4.065 0.816 1.00 93.69 195 TYR A C 1
ATOM 1550 O O . TYR A 1 195 ? -19.724 -5.003 0.012 1.00 93.69 195 TYR A O 1
ATOM 1558 N N . GLU A 1 196 ? -19.608 -2.794 0.416 1.00 92.19 196 GLU A N 1
ATOM 1559 C CA . GLU A 1 196 ? -19.588 -2.405 -0.990 1.00 92.19 196 GLU A CA 1
ATOM 1560 C C . GLU A 1 196 ? -18.295 -2.820 -1.717 1.00 92.19 196 GLU A C 1
ATOM 1562 O O . GLU A 1 196 ? -17.282 -3.181 -1.124 1.00 92.19 196 GLU A O 1
ATOM 1567 N N . SER A 1 197 ? -18.316 -2.797 -3.052 1.00 90.25 197 SER A N 1
ATOM 1568 C CA . SER A 1 197 ? -17.092 -3.046 -3.821 1.00 90.25 197 SER A CA 1
ATOM 1569 C C . SER A 1 197 ? -16.082 -1.902 -3.628 1.00 90.25 197 SER A C 1
ATOM 1571 O O . SER A 1 197 ? -16.506 -0.746 -3.547 1.00 90.25 197 SER A O 1
ATOM 1573 N N . PRO A 1 198 ? -14.762 -2.190 -3.628 1.00 90.56 198 PRO A N 1
ATOM 1574 C CA . PRO A 1 198 ? -13.733 -1.159 -3.521 1.00 90.56 198 PRO A CA 1
ATOM 1575 C C . PRO A 1 198 ? -13.938 -0.045 -4.548 1.00 90.56 198 PRO A C 1
ATOM 1577 O O . PRO A 1 198 ? -14.202 -0.316 -5.725 1.00 90.56 198 PRO A O 1
ATOM 1580 N N . ASN A 1 199 ? -13.822 1.200 -4.100 1.00 90.94 199 ASN A N 1
ATOM 1581 C CA . ASN A 1 199 ? -14.024 2.388 -4.916 1.00 90.94 199 ASN A CA 1
ATOM 1582 C C . ASN A 1 199 ? -13.009 3.482 -4.531 1.00 90.94 199 ASN A C 1
ATOM 1584 O O . ASN A 1 199 ? -12.345 3.382 -3.506 1.00 90.94 199 ASN A O 1
ATOM 1588 N N . ASN A 1 200 ? -12.876 4.517 -5.364 1.00 88.75 200 ASN A N 1
ATOM 1589 C CA . ASN A 1 200 ? -11.859 5.564 -5.184 1.00 88.75 200 ASN A CA 1
ATOM 1590 C C . ASN A 1 200 ? -12.358 6.777 -4.369 1.00 88.75 200 ASN A C 1
ATOM 1592 O O . ASN A 1 200 ? -11.716 7.826 -4.395 1.00 88.75 200 ASN A O 1
ATOM 1596 N N . ASN A 1 201 ? -13.521 6.692 -3.715 1.00 90.50 201 ASN A N 1
ATOM 1597 C CA . ASN A 1 201 ? -14.070 7.783 -2.916 1.00 90.50 201 ASN A CA 1
ATOM 1598 C C . ASN A 1 201 ? -13.673 7.624 -1.439 1.00 90.50 201 ASN A C 1
ATOM 1600 O O . ASN A 1 201 ? -14.263 6.829 -0.718 1.00 90.50 201 ASN A O 1
ATOM 1604 N N . LEU A 1 202 ? -12.717 8.436 -0.984 1.00 86.94 202 LEU A N 1
ATOM 1605 C CA . LEU A 1 202 ? -12.176 8.402 0.385 1.00 86.94 202 LEU A CA 1
ATOM 1606 C C . LEU A 1 202 ? -13.183 8.841 1.469 1.00 86.94 202 LEU A C 1
ATOM 1608 O O . LEU A 1 202 ? -12.950 8.656 2.663 1.00 86.94 202 LEU A O 1
ATOM 1612 N N . GLU A 1 203 ? -14.299 9.451 1.069 1.00 87.19 203 GLU A N 1
ATOM 1613 C CA . GLU A 1 203 ? -15.336 9.938 1.982 1.00 87.19 203 GLU A CA 1
ATOM 1614 C C . GLU A 1 203 ? -16.525 8.980 2.098 1.00 87.19 203 GLU A C 1
ATOM 1616 O O . GLU A 1 203 ? -17.418 9.198 2.920 1.00 87.19 203 GLU A O 1
ATOM 1621 N N . ARG A 1 204 ? -16.550 7.910 1.293 1.00 91.19 204 ARG A N 1
ATOM 1622 C CA . ARG A 1 204 ? -17.672 6.980 1.226 1.00 91.19 204 ARG A CA 1
ATOM 1623 C C . ARG A 1 204 ? -17.233 5.557 1.536 1.00 91.19 204 ARG A C 1
ATOM 1625 O O . ARG A 1 204 ? -16.440 4.965 0.816 1.00 91.19 204 ARG A O 1
ATOM 1632 N N . PHE A 1 205 ? -17.872 5.008 2.558 1.00 94.31 205 PHE A N 1
ATOM 1633 C CA . PHE A 1 205 ? -17.881 3.587 2.844 1.00 94.31 205 PHE A CA 1
ATOM 1634 C C . PHE A 1 205 ? -19.277 3.194 3.321 1.00 94.31 205 PHE A C 1
ATOM 1636 O O . PHE A 1 205 ? -19.839 3.854 4.200 1.00 94.31 205 PHE A O 1
ATOM 1643 N N . GLU A 1 206 ? -19.826 2.130 2.746 1.00 94.62 206 GLU A N 1
ATOM 1644 C CA . GLU A 1 206 ? -21.082 1.509 3.153 1.00 94.62 206 GLU A CA 1
ATOM 1645 C C . GLU A 1 206 ? -20.879 0.010 3.392 1.00 94.62 206 GLU A C 1
ATOM 1647 O O . GLU A 1 206 ? -20.514 -0.753 2.490 1.00 94.62 206 GLU A O 1
ATOM 1652 N N . GLY A 1 207 ? -21.177 -0.424 4.615 1.00 95.25 207 GLY A N 1
ATOM 1653 C CA . GLY A 1 207 ? -21.171 -1.830 4.987 1.00 95.25 207 GLY A CA 1
ATOM 1654 C C . GLY A 1 207 ? -22.099 -2.124 6.155 1.00 95.25 207 GLY A C 1
ATOM 1655 O O . GLY A 1 207 ? -22.730 -1.231 6.714 1.00 95.25 207 GLY A O 1
ATOM 1656 N N . ASN A 1 208 ? -22.183 -3.393 6.518 1.00 95.81 208 ASN A N 1
ATOM 1657 C CA . ASN A 1 208 ? -22.960 -3.902 7.631 1.00 95.81 208 ASN A CA 1
ATOM 1658 C C . ASN A 1 208 ? -22.137 -4.959 8.363 1.00 95.81 208 ASN A C 1
ATOM 1660 O O . ASN A 1 208 ? -21.665 -5.915 7.751 1.00 95.81 208 ASN A O 1
ATOM 1664 N N . LEU A 1 209 ? -22.005 -4.799 9.673 1.00 95.25 209 LEU A N 1
ATOM 1665 C CA . LEU A 1 209 ? -21.381 -5.756 10.573 1.00 95.25 209 LEU A CA 1
ATOM 1666 C C . LEU A 1 209 ? -22.471 -6.608 11.222 1.00 95.25 209 LEU A C 1
ATOM 1668 O O . LEU A 1 209 ? -23.376 -6.072 11.858 1.00 95.25 209 LEU A O 1
ATOM 1672 N N . THR A 1 210 ? -22.401 -7.926 11.075 1.00 94.50 210 THR A N 1
ATOM 1673 C CA . THR A 1 210 ? -23.334 -8.859 11.712 1.00 94.50 210 THR A CA 1
ATOM 1674 C C . THR A 1 210 ? -22.651 -9.541 12.886 1.00 94.50 210 THR A C 1
ATOM 1676 O O . THR A 1 210 ? -21.713 -10.310 12.707 1.00 94.50 210 THR A O 1
ATOM 1679 N N . TRP A 1 211 ? -23.140 -9.273 14.097 1.00 91.12 211 TRP A N 1
ATOM 1680 C CA . TRP A 1 211 ? -22.607 -9.847 15.330 1.00 91.12 211 TRP A CA 1
ATOM 1681 C C . TRP A 1 211 ? -23.728 -10.201 16.302 1.00 91.12 211 TRP A C 1
ATOM 1683 O O . TRP A 1 211 ? -24.649 -9.412 16.522 1.00 91.12 211 TRP A O 1
ATOM 1693 N N . LYS A 1 212 ? -23.668 -11.401 16.897 1.00 88.12 212 LYS A N 1
ATOM 1694 C CA . LYS A 1 212 ? -24.670 -11.900 17.865 1.00 88.12 212 LYS A CA 1
ATOM 1695 C C . LYS A 1 212 ? -26.120 -11.773 17.357 1.00 88.12 212 LYS A C 1
ATOM 1697 O O . LYS A 1 212 ? -27.029 -11.432 18.114 1.00 88.12 212 LYS A O 1
ATOM 1702 N N . GLY A 1 213 ? -26.332 -12.013 16.060 1.00 86.94 213 GLY A N 1
ATOM 1703 C CA . GLY A 1 213 ? -27.644 -11.924 15.406 1.00 86.94 213 GLY A CA 1
ATOM 1704 C C . GLY A 1 213 ? -28.172 -10.499 15.191 1.00 86.94 213 GLY A C 1
ATOM 1705 O O . GLY A 1 213 ? -29.326 -10.341 14.794 1.00 86.94 213 GLY A O 1
ATOM 1706 N N . LYS A 1 214 ? -27.361 -9.465 15.446 1.00 92.00 214 LYS A N 1
ATOM 1707 C CA . LYS A 1 214 ? -27.672 -8.065 15.139 1.00 92.00 214 LYS A CA 1
ATOM 1708 C C . LYS A 1 214 ? -26.843 -7.591 13.955 1.00 92.00 214 LYS A C 1
ATOM 1710 O O . LYS A 1 214 ? -25.658 -7.895 13.877 1.00 92.00 214 LYS A O 1
ATOM 1715 N N . THR A 1 215 ? -27.461 -6.805 13.081 1.00 94.75 215 THR A N 1
ATOM 1716 C CA . THR A 1 215 ? -26.787 -6.148 11.959 1.00 94.75 215 THR A CA 1
ATOM 1717 C C . THR A 1 215 ? -26.621 -4.666 12.273 1.00 94.75 215 THR A C 1
ATOM 1719 O O . THR A 1 215 ? -27.606 -3.968 12.513 1.00 94.75 215 THR A O 1
ATOM 1722 N N . LEU A 1 216 ? -25.376 -4.203 12.283 1.00 95.00 216 LEU A N 1
ATOM 1723 C CA . LEU A 1 216 ? -24.965 -2.852 12.641 1.00 95.00 216 LEU A CA 1
ATOM 1724 C C . LEU A 1 216 ? -24.414 -2.146 11.395 1.00 95.00 216 LEU A C 1
ATOM 1726 O O . LEU A 1 216 ? -23.547 -2.706 10.721 1.00 95.00 216 LEU A O 1
ATOM 1730 N N . PRO A 1 217 ? -24.901 -0.945 11.046 1.00 95.88 217 PRO A N 1
ATOM 1731 C CA . PRO A 1 217 ? -24.431 -0.241 9.863 1.00 95.88 217 PRO A CA 1
ATOM 1732 C C . PRO A 1 217 ? -23.014 0.297 10.081 1.00 95.88 217 PRO A C 1
ATOM 1734 O O . PRO A 1 217 ? -22.745 0.969 11.074 1.00 95.88 217 PRO A O 1
ATOM 1737 N N . LEU A 1 218 ? -22.134 0.059 9.114 1.00 96.38 218 LEU A N 1
ATOM 1738 C CA . LEU A 1 218 ? -20.802 0.645 9.044 1.00 96.38 218 LEU A CA 1
ATOM 1739 C C . LEU A 1 218 ? -20.781 1.782 8.021 1.00 96.38 218 LEU A C 1
ATOM 1741 O O . LEU A 1 218 ? -21.294 1.655 6.904 1.00 96.38 218 LEU A O 1
ATOM 1745 N N . LYS A 1 219 ? -20.147 2.887 8.404 1.00 94.94 219 LYS A N 1
ATOM 1746 C CA . LYS A 1 219 ? -19.927 4.078 7.580 1.00 94.94 219 LYS A CA 1
ATOM 1747 C C . LYS A 1 219 ? -18.441 4.420 7.524 1.00 94.94 219 LYS A C 1
ATOM 1749 O O . LYS A 1 219 ? -17.622 3.783 8.180 1.00 94.94 219 LYS A O 1
ATOM 1754 N N . ASN A 1 220 ? -18.103 5.472 6.782 1.00 94.00 220 ASN A N 1
ATOM 1755 C CA . ASN A 1 220 ? -16.727 5.962 6.671 1.00 94.00 220 ASN A CA 1
ATOM 1756 C C . ASN A 1 220 ? -16.074 6.261 8.034 1.00 94.00 220 ASN A C 1
ATOM 1758 O O . ASN A 1 220 ? -14.875 6.069 8.196 1.00 94.00 220 ASN A O 1
ATOM 1762 N N . ASP A 1 221 ? -16.857 6.675 9.032 1.00 94.50 221 ASP A N 1
ATOM 1763 C CA . ASP A 1 221 ? -16.352 6.972 10.380 1.00 94.50 221 ASP A CA 1
ATOM 1764 C C . ASP A 1 221 ? -15.903 5.734 11.161 1.00 94.50 221 ASP A C 1
ATOM 1766 O O . ASP A 1 221 ? -15.171 5.868 12.140 1.00 94.50 221 ASP A O 1
ATOM 1770 N N . ASN A 1 222 ? -16.287 4.539 10.708 1.00 95.88 222 ASN A N 1
ATOM 1771 C CA . ASN A 1 222 ? -15.912 3.266 11.313 1.00 95.88 222 ASN A CA 1
ATOM 1772 C C . ASN A 1 222 ? -14.712 2.608 10.614 1.00 95.88 222 ASN A C 1
ATOM 1774 O O . ASN A 1 222 ? -14.382 1.470 10.936 1.00 95.88 222 ASN A O 1
ATOM 1778 N N . VAL A 1 223 ? -14.083 3.271 9.636 1.00 95.69 223 VAL A N 1
ATOM 1779 C CA . VAL A 1 223 ? -13.003 2.694 8.822 1.00 95.69 223 VAL A CA 1
ATOM 1780 C C . VAL A 1 223 ? -11.749 3.558 8.892 1.00 95.69 223 VAL A C 1
ATOM 1782 O O . VAL A 1 223 ? -11.806 4.790 8.817 1.00 95.69 223 VAL A O 1
ATOM 1785 N N . LEU A 1 224 ? -10.597 2.900 9.014 1.00 95.75 224 LEU A N 1
ATOM 1786 C CA . LEU A 1 224 ? -9.282 3.519 8.881 1.00 95.75 224 LEU A CA 1
ATOM 1787 C C . LEU A 1 224 ? -8.669 3.074 7.554 1.00 95.75 224 LEU A C 1
ATOM 1789 O O . LEU A 1 224 ? -8.623 1.881 7.261 1.00 95.75 224 LEU A O 1
ATOM 1793 N N . LEU A 1 225 ? -8.212 4.031 6.750 1.00 94.50 225 LEU A N 1
ATOM 1794 C CA . LEU A 1 225 ? -7.664 3.750 5.424 1.00 94.50 225 LEU A CA 1
ATOM 1795 C C . LEU A 1 225 ? -6.169 3.443 5.512 1.00 94.50 225 LEU A C 1
ATOM 1797 O O . LEU A 1 225 ? -5.452 4.063 6.311 1.00 94.50 225 LEU A O 1
ATOM 1801 N N . HIS A 1 226 ? -5.698 2.524 4.666 1.00 93.75 226 HIS A N 1
ATOM 1802 C CA . HIS A 1 226 ? -4.276 2.212 4.512 1.00 93.75 226 HIS A CA 1
ATOM 1803 C C . HIS A 1 226 ? -3.469 3.496 4.362 1.00 93.75 226 HIS A C 1
ATOM 1805 O O . HIS A 1 226 ? -3.862 4.348 3.581 1.00 93.75 226 HIS A O 1
ATOM 1811 N N . GLY A 1 227 ? -2.337 3.619 5.061 1.00 89.94 227 GLY A N 1
ATOM 1812 C CA . GLY A 1 227 ? -1.428 4.767 4.962 1.00 89.94 227 GLY A CA 1
ATOM 1813 C C . GLY A 1 227 ? -1.815 5.981 5.813 1.00 89.94 227 GLY A C 1
ATOM 1814 O O . GLY A 1 227 ? -1.004 6.894 5.954 1.00 89.94 227 GLY A O 1
ATOM 1815 N N . THR A 1 228 ? -2.993 5.982 6.447 1.00 93.56 228 THR A N 1
ATOM 1816 C CA . THR A 1 228 ? -3.281 6.944 7.523 1.00 93.56 228 THR A CA 1
ATOM 1817 C C . THR A 1 228 ? -2.470 6.586 8.763 1.00 93.56 228 THR A C 1
ATOM 1819 O O . THR A 1 228 ? -2.016 5.447 8.918 1.00 93.56 228 THR A O 1
ATOM 1822 N N . ARG A 1 229 ? -2.232 7.560 9.641 1.00 94.81 229 ARG A N 1
ATOM 1823 C CA . ARG A 1 229 ? -1.443 7.346 10.857 1.00 94.81 229 ARG A CA 1
ATOM 1824 C C . ARG A 1 229 ? -2.316 7.495 12.089 1.00 94.81 229 ARG A C 1
ATOM 1826 O O . ARG A 1 229 ? -2.939 8.539 12.259 1.00 94.81 229 ARG A O 1
ATOM 1833 N N . LEU A 1 230 ? -2.328 6.481 12.950 1.00 95.56 230 LEU A N 1
ATOM 1834 C CA . LEU A 1 230 ? -3.030 6.541 14.228 1.00 95.56 230 LEU A CA 1
ATOM 1835 C C . LEU A 1 230 ? -2.320 7.536 15.154 1.00 95.56 230 LEU A C 1
ATOM 1837 O O . LEU A 1 230 ? -1.090 7.548 15.234 1.00 95.56 230 LEU A O 1
ATOM 1841 N N . ARG A 1 231 ? -3.076 8.392 15.837 1.00 94.31 231 ARG A N 1
ATOM 1842 C CA . ARG A 1 231 ? -2.562 9.432 16.733 1.00 94.31 231 ARG A CA 1
ATOM 1843 C C . ARG A 1 231 ? -3.439 9.527 17.971 1.00 94.31 231 ARG A C 1
ATOM 1845 O O . ARG A 1 231 ? -4.650 9.416 17.865 1.00 94.31 231 ARG A O 1
ATOM 1852 N N . ASN A 1 232 ? -2.834 9.855 19.110 1.00 91.81 232 ASN A N 1
ATOM 1853 C CA . ASN A 1 232 ? -3.541 10.169 20.358 1.00 91.81 232 ASN A CA 1
ATOM 1854 C C . ASN A 1 232 ? -4.596 9.108 20.727 1.00 91.81 232 ASN A C 1
ATOM 1856 O O . ASN A 1 232 ? -5.740 9.446 21.022 1.00 91.81 232 ASN A O 1
ATOM 1860 N N . THR A 1 233 ? -4.233 7.833 20.601 1.00 84.19 233 THR A N 1
ATOM 1861 C CA . THR A 1 233 ? -5.085 6.671 20.876 1.00 84.19 233 THR A CA 1
ATOM 1862 C C . THR A 1 233 ? -4.212 5.541 21.393 1.00 84.19 233 THR A C 1
ATOM 1864 O O . THR A 1 233 ? -3.078 5.429 20.870 1.00 84.19 233 THR A O 1
#

Secondary structure (DSSP, 8-state):
------EEEETT-HHHHHTTTPPPS--------TTTHHHHHHHHHHTSHHHHHHHHHHHHHTSTTT--S-THHHHHHHHHHHHHHHHHHHHHHHHHHHHHHHHHT-EEEEEETTEEEEEEGGG--TT--EE--TTPBP-SSEE----SSGGGEEEEE-HHHH---SEEEEE--GGGGGGTT-HHHHHT---EEEEPPP-S-TT--EEEEEETTEEEEEEGGGEE-TT-EEE--

Foldseek 3Di:
DPDQPKDKFKALDPPVVVVVPDDFQQDAPADDDPVRLVVVLVVVVCVDPVLVVLVVVLVQCVPVVRDPDDSCVSVVVSCVVSVVSSVVSVVVNVVRVVVSVVLQQDWWWWQDPLDTDIDGLRHDDGNTHTDDDAFDFDSAKDFQQEEPDPQQKWWWAPCVPPNDRDTDIAHHDPVRHVCYVVSVCSNVFTKMKIWGDDDDDLQFTWIWIAGPNDIDIDTSSRIDHGGITTHPD